Protein AF-A0A941NWD6-F1 (afdb_monomer)

Structure (mmCIF, N/CA/C/O backbone):
data_AF-A0A941NWD6-F1
#
_entry.id   AF-A0A941NWD6-F1
#
loop_
_atom_site.group_PDB
_atom_site.id
_atom_site.type_symbol
_atom_site.label_atom_id
_atom_site.label_alt_id
_atom_site.label_comp_id
_atom_site.label_asym_id
_atom_site.label_entity_id
_atom_site.label_seq_id
_atom_site.pdbx_PDB_ins_code
_atom_site.Cartn_x
_atom_site.Cartn_y
_atom_site.Cartn_z
_atom_site.occupancy
_atom_site.B_iso_or_equiv
_atom_site.auth_seq_id
_atom_site.auth_comp_id
_atom_site.auth_asym_id
_atom_site.auth_atom_id
_atom_site.pdbx_PDB_model_num
ATOM 1 N N . MET A 1 1 ? 21.084 -46.573 37.026 1.00 38.88 1 MET A N 1
ATOM 2 C CA . MET A 1 1 ? 21.205 -45.251 37.681 1.00 38.88 1 MET A CA 1
ATOM 3 C C . MET A 1 1 ? 22.356 -44.506 37.014 1.00 38.88 1 MET A C 1
ATOM 5 O O . MET A 1 1 ? 23.350 -45.155 36.729 1.00 38.88 1 MET A O 1
ATOM 9 N N . LEU A 1 2 ? 22.185 -43.194 36.804 1.00 34.50 2 LEU A N 1
ATOM 10 C CA . LEU A 1 2 ? 23.069 -42.186 36.178 1.00 34.50 2 LEU A CA 1
ATOM 11 C C . LEU A 1 2 ? 22.910 -41.933 34.662 1.00 34.50 2 LEU A C 1
ATOM 13 O O . LEU A 1 2 ? 23.449 -42.620 33.802 1.00 34.50 2 LEU A O 1
ATOM 17 N N . LEU A 1 3 ? 22.149 -40.863 34.403 1.00 40.03 3 LEU A N 1
ATOM 18 C CA . LEU A 1 3 ? 22.011 -40.089 33.169 1.00 40.03 3 LEU A CA 1
ATOM 19 C C . LEU A 1 3 ? 23.301 -39.319 32.839 1.00 40.03 3 LEU A C 1
ATOM 21 O O . LEU A 1 3 ? 23.919 -38.745 33.733 1.00 40.03 3 LEU A O 1
ATOM 25 N N . GLY A 1 4 ? 23.605 -39.185 31.545 1.00 33.50 4 GLY A N 1
ATOM 26 C CA . GLY A 1 4 ? 24.640 -38.301 30.996 1.00 33.50 4 GLY A CA 1
ATOM 27 C C . GLY A 1 4 ? 24.124 -37.491 29.802 1.00 33.50 4 GLY A C 1
ATOM 28 O O . GLY A 1 4 ? 24.426 -37.809 28.663 1.00 33.50 4 GLY A O 1
ATOM 29 N N . LYS A 1 5 ? 23.278 -36.504 30.125 1.00 36.38 5 LYS A N 1
ATOM 30 C CA . LYS A 1 5 ? 22.866 -35.267 29.425 1.00 36.38 5 LYS A CA 1
ATOM 31 C C . LYS A 1 5 ? 23.135 -35.116 27.914 1.00 36.38 5 LYS A C 1
ATOM 33 O O . LYS A 1 5 ? 24.268 -35.084 27.451 1.00 36.38 5 LYS A O 1
ATOM 38 N N . GLY A 1 6 ? 22.036 -34.871 27.197 1.00 40.41 6 GLY A N 1
ATOM 39 C CA . GLY A 1 6 ? 21.976 -34.573 25.773 1.00 40.41 6 GLY A CA 1
ATOM 40 C C . GLY A 1 6 ? 22.808 -33.373 25.324 1.00 40.41 6 GLY A C 1
ATOM 41 O O . GLY A 1 6 ? 22.757 -32.288 25.901 1.00 40.41 6 GLY A O 1
ATOM 42 N N . ALA A 1 7 ? 23.505 -33.580 24.212 1.00 36.06 7 ALA A N 1
ATOM 43 C CA . ALA A 1 7 ? 23.939 -32.509 23.340 1.00 36.06 7 ALA A CA 1
ATOM 44 C C . ALA A 1 7 ? 22.715 -32.041 22.544 1.00 36.06 7 ALA A C 1
ATOM 46 O O . ALA A 1 7 ? 22.401 -32.570 21.479 1.00 36.06 7 ALA A O 1
ATOM 47 N N . THR A 1 8 ? 21.980 -31.062 23.069 1.00 38.62 8 THR A N 1
ATOM 48 C CA . THR A 1 8 ? 21.162 -30.212 22.203 1.00 38.62 8 THR A CA 1
ATOM 49 C C . THR A 1 8 ? 22.116 -29.548 21.224 1.00 38.62 8 THR A C 1
ATOM 51 O O . THR A 1 8 ? 23.021 -28.822 21.637 1.00 38.62 8 THR A O 1
ATOM 54 N N . LEU A 1 9 ? 21.940 -29.834 19.935 1.00 37.66 9 LEU A N 1
ATOM 55 C CA . LEU A 1 9 ? 22.652 -29.189 18.841 1.00 37.66 9 LEU A CA 1
ATOM 56 C C . LEU A 1 9 ? 22.159 -27.736 18.741 1.00 37.66 9 LEU A C 1
ATOM 58 O O . LEU A 1 9 ? 21.402 -27.364 17.848 1.00 37.66 9 LEU A O 1
ATOM 62 N N . THR A 1 10 ? 22.524 -26.910 19.718 1.00 38.06 10 THR A N 1
ATOM 63 C CA . THR A 1 10 ? 22.293 -25.471 19.672 1.00 38.06 10 THR A CA 1
ATOM 64 C C . THR A 1 10 ? 23.342 -24.908 18.733 1.00 38.06 10 THR A C 1
ATOM 66 O O . THR A 1 10 ? 24.423 -24.493 19.144 1.00 38.06 10 THR A O 1
ATOM 69 N N . THR A 1 11 ? 23.045 -24.968 17.439 1.00 38.75 11 THR A N 1
ATOM 70 C CA . THR A 1 11 ? 23.804 -24.259 16.414 1.00 38.75 11 THR A CA 1
ATOM 71 C C . THR A 1 11 ? 23.720 -22.774 16.753 1.00 38.75 11 THR A C 1
ATOM 73 O O . THR A 1 11 ? 22.707 -22.122 16.497 1.00 38.75 11 THR A O 1
ATOM 76 N N . TYR A 1 12 ? 24.754 -22.244 17.403 1.00 38.03 12 TYR A N 1
ATOM 77 C CA . TYR A 1 12 ? 24.922 -20.810 17.574 1.00 38.03 12 TYR A CA 1
ATOM 78 C C . TYR A 1 12 ? 25.136 -20.223 16.179 1.00 38.03 12 TYR A C 1
ATOM 80 O O . TYR A 1 12 ? 26.214 -20.325 15.600 1.00 38.03 12 TYR A O 1
ATOM 88 N N . TYR A 1 13 ? 24.070 -19.665 15.610 1.00 41.25 13 TYR A N 1
ATOM 89 C CA . TYR A 1 13 ? 24.150 -18.880 14.388 1.00 41.25 13 TYR A CA 1
ATOM 90 C C . TYR A 1 13 ? 24.948 -17.609 14.692 1.00 41.25 13 TYR A C 1
ATOM 92 O O . TYR A 1 13 ? 24.453 -16.692 15.346 1.00 41.25 13 TYR A O 1
ATOM 100 N N . ASP A 1 14 ? 26.200 -17.566 14.244 1.00 38.66 14 ASP A N 1
ATOM 101 C CA . ASP A 1 14 ? 27.021 -16.361 14.295 1.00 38.66 14 ASP A CA 1
ATOM 102 C C . ASP A 1 14 ? 26.508 -15.345 13.260 1.00 38.66 14 ASP A C 1
ATOM 104 O O . ASP A 1 14 ? 26.630 -15.522 12.046 1.00 38.66 14 ASP A O 1
ATOM 108 N N . PHE A 1 15 ? 25.892 -14.268 13.746 1.00 47.03 15 PHE A N 1
ATOM 109 C CA . PHE A 1 15 ? 25.350 -13.191 12.916 1.00 47.03 15 PHE A CA 1
ATOM 110 C C . PHE A 1 15 ? 26.409 -12.176 12.456 1.00 47.03 15 PHE A C 1
ATOM 112 O O . PHE A 1 15 ? 26.087 -11.309 11.643 1.00 47.03 15 PHE A O 1
ATOM 119 N N . ARG A 1 16 ? 27.654 -12.252 12.948 1.00 45.47 16 ARG A N 1
ATOM 120 C CA . ARG A 1 16 ? 28.668 -11.199 12.755 1.00 45.47 16 ARG A CA 1
ATOM 121 C C . ARG A 1 16 ? 29.449 -11.321 11.444 1.00 45.47 16 ARG A C 1
ATOM 123 O O . ARG A 1 16 ? 30.030 -10.339 10.998 1.00 45.47 16 ARG A O 1
ATOM 130 N N . THR A 1 17 ? 29.434 -12.486 10.797 1.00 42.84 17 THR A N 1
ATOM 131 C CA . THR A 1 17 ? 30.250 -12.774 9.599 1.00 42.84 17 THR A CA 1
ATOM 132 C C . THR A 1 17 ? 29.509 -12.637 8.264 1.00 42.84 17 THR A C 1
ATOM 134 O O . THR A 1 17 ? 30.129 -12.733 7.207 1.00 42.84 17 THR A O 1
ATOM 137 N N . ARG A 1 18 ? 28.203 -12.335 8.254 1.00 44.62 18 ARG A N 1
ATOM 138 C CA . ARG A 1 18 ? 27.452 -12.059 7.012 1.00 44.62 18 ARG A CA 1
ATOM 139 C C . ARG A 1 18 ? 27.380 -10.564 6.705 1.00 44.62 18 ARG A C 1
ATOM 141 O O . ARG A 1 18 ? 26.299 -9.974 6.701 1.00 44.62 18 ARG A O 1
ATOM 148 N N . ASN A 1 19 ? 28.523 -9.976 6.369 1.00 40.72 19 ASN A N 1
ATOM 149 C CA . ASN A 1 19 ? 28.513 -8.802 5.506 1.00 40.72 19 ASN A CA 1
ATOM 150 C C . ASN A 1 19 ? 28.129 -9.239 4.082 1.00 40.72 19 ASN A C 1
ATOM 152 O O . ASN A 1 19 ? 28.713 -10.162 3.523 1.00 40.72 19 ASN A O 1
ATOM 156 N N . SER A 1 20 ? 27.142 -8.549 3.507 1.00 47.53 20 SER A N 1
ATOM 157 C CA . SER A 1 20 ? 26.813 -8.503 2.073 1.00 47.53 20 SER A CA 1
ATOM 158 C C . SER A 1 20 ? 26.398 -9.813 1.379 1.00 47.53 20 SER A C 1
ATOM 160 O O . SER A 1 20 ? 27.232 -10.553 0.873 1.00 47.53 20 SER A O 1
ATOM 162 N N . LYS A 1 21 ? 25.082 -10.051 1.284 1.00 48.97 21 LYS A N 1
ATOM 163 C CA . LYS A 1 21 ? 24.365 -10.504 0.069 1.00 48.97 21 LYS A CA 1
ATOM 164 C C . LYS A 1 21 ? 22.873 -10.649 0.413 1.00 48.97 21 LYS A C 1
ATOM 166 O O . LYS A 1 21 ? 22.513 -11.522 1.191 1.00 48.97 21 LYS A O 1
ATOM 171 N N . SER A 1 22 ? 22.064 -9.724 -0.115 1.00 54.59 22 SER A N 1
ATOM 172 C CA . SER A 1 22 ? 20.609 -9.831 -0.330 1.00 54.59 22 SER A CA 1
ATOM 173 C C . SER A 1 22 ? 19.757 -10.308 0.862 1.00 54.59 22 SER A C 1
ATOM 175 O O . SER A 1 22 ? 19.456 -11.487 0.999 1.00 54.59 22 SER A O 1
ATOM 177 N N . ARG A 1 23 ? 19.367 -9.377 1.743 1.00 71.94 23 ARG A N 1
ATOM 178 C CA . ARG A 1 23 ? 18.335 -9.603 2.780 1.00 71.94 23 ARG A CA 1
ATOM 179 C C . ARG A 1 23 ? 17.262 -8.519 2.737 1.00 71.94 23 ARG A C 1
ATOM 181 O O . ARG A 1 23 ? 16.907 -7.962 3.771 1.00 71.94 23 ARG A O 1
ATOM 188 N N . TYR A 1 24 ? 16.898 -8.073 1.537 1.00 88.06 24 TYR A N 1
ATOM 189 C CA . TYR A 1 24 ? 15.857 -7.060 1.424 1.00 88.06 24 TYR A CA 1
ATOM 190 C C . TYR A 1 24 ? 14.518 -7.724 1.712 1.00 88.06 24 TYR A C 1
ATOM 192 O O . TYR A 1 24 ? 14.119 -8.646 1.005 1.00 88.06 24 TYR A O 1
ATOM 200 N N . CYS A 1 25 ? 13.848 -7.260 2.760 1.00 90.19 25 CYS A N 1
ATOM 201 C CA . CYS A 1 25 ? 12.525 -7.737 3.139 1.00 90.19 25 CYS A CA 1
ATOM 202 C C . CYS A 1 25 ? 11.473 -6.627 3.104 1.00 90.19 25 CYS A C 1
ATOM 204 O O . CYS A 1 25 ? 10.287 -6.935 3.140 1.00 90.19 25 CYS A O 1
ATOM 206 N N . ASP A 1 26 ? 11.887 -5.367 2.961 1.00 94.62 26 ASP A N 1
ATOM 207 C CA . ASP A 1 26 ? 11.004 -4.223 2.770 1.00 94.62 26 ASP A CA 1
ATOM 208 C C . ASP A 1 26 ? 11.194 -3.645 1.352 1.00 94.62 26 ASP A C 1
ATOM 210 O O . ASP A 1 26 ? 12.318 -3.370 0.916 1.00 94.62 26 ASP A O 1
ATOM 214 N N . PHE A 1 27 ? 10.091 -3.446 0.631 1.00 95.94 27 PHE A N 1
ATOM 215 C CA . PHE A 1 27 ? 10.068 -2.955 -0.751 1.00 95.94 27 PHE A CA 1
ATOM 216 C C . PHE A 1 27 ? 9.096 -1.787 -0.863 1.00 95.94 27 PHE A C 1
ATOM 218 O O . PHE A 1 27 ? 7.921 -1.945 -0.543 1.00 95.94 27 PHE A O 1
ATOM 225 N N . VAL A 1 28 ? 9.556 -0.624 -1.322 1.00 96.69 28 VAL A N 1
ATOM 226 C CA . VAL A 1 28 ? 8.682 0.542 -1.517 1.00 96.69 28 VAL A CA 1
ATOM 227 C C . VAL A 1 28 ? 8.072 0.493 -2.914 1.00 96.69 28 VAL A C 1
ATOM 229 O O . VAL A 1 28 ? 8.809 0.424 -3.889 1.00 96.69 28 VAL A O 1
ATOM 232 N N . ILE A 1 29 ? 6.744 0.512 -3.012 1.00 97.00 29 ILE A N 1
ATOM 233 C CA . ILE A 1 29 ? 5.978 0.439 -4.257 1.00 97.00 29 ILE A CA 1
ATOM 234 C C . ILE A 1 29 ? 5.369 1.803 -4.576 1.00 97.00 29 ILE A C 1
ATOM 236 O O . ILE A 1 29 ? 4.698 2.396 -3.728 1.00 97.00 29 ILE A O 1
ATOM 240 N N . LEU A 1 30 ? 5.540 2.241 -5.824 1.00 94.88 30 LEU A N 1
ATOM 241 C CA . LEU A 1 30 ? 4.781 3.349 -6.395 1.00 94.88 30 LEU A CA 1
ATOM 242 C C . LEU A 1 30 ? 3.507 2.793 -7.059 1.00 94.88 30 LEU A C 1
ATOM 244 O O . LEU A 1 30 ? 3.604 1.860 -7.867 1.00 94.88 30 LEU A O 1
ATOM 248 N N . PRO A 1 31 ? 2.316 3.317 -6.726 1.00 92.81 31 PRO A N 1
ATOM 249 C CA . PRO A 1 31 ? 1.055 2.872 -7.313 1.00 92.81 31 PRO A CA 1
ATOM 250 C C . PRO A 1 31 ? 0.968 3.190 -8.811 1.00 92.81 31 PRO A C 1
ATOM 252 O O . PRO A 1 31 ? 0.413 2.392 -9.575 1.00 92.81 31 PRO A O 1
ATOM 255 N N . ASP A 1 32 ? 1.594 4.293 -9.225 1.00 90.62 32 ASP A N 1
ATOM 256 C CA . ASP A 1 32 ? 1.619 4.804 -10.591 1.00 90.62 32 ASP A CA 1
ATOM 257 C C . ASP A 1 32 ? 3.023 4.798 -11.189 1.00 90.62 32 ASP A C 1
ATOM 259 O O . ASP A 1 32 ? 4.040 4.777 -10.488 1.00 90.62 32 ASP A O 1
ATOM 263 N N . VAL A 1 33 ? 3.063 4.793 -12.520 1.00 87.94 33 VAL A N 1
ATOM 264 C CA . VAL A 1 33 ? 4.306 4.890 -13.282 1.00 87.94 33 VAL A CA 1
ATOM 265 C C . VAL A 1 33 ? 4.697 6.364 -13.388 1.00 87.94 33 VAL A C 1
ATOM 267 O O . VAL A 1 33 ? 3.882 7.145 -13.880 1.00 87.94 33 VAL A O 1
ATOM 270 N N . PRO A 1 34 ? 5.920 6.750 -12.981 1.00 87.75 34 PRO A N 1
ATOM 271 C CA . PRO A 1 34 ? 6.408 8.107 -13.181 1.00 87.75 34 PRO A CA 1
ATOM 272 C C . PRO A 1 34 ? 6.385 8.495 -14.664 1.00 87.75 34 PRO A C 1
ATOM 274 O O . PRO A 1 34 ? 6.888 7.752 -15.513 1.00 87.75 34 PRO A O 1
ATOM 277 N N . LYS A 1 35 ? 5.813 9.659 -14.964 1.00 87.81 35 LYS A N 1
ATOM 278 C CA . LYS A 1 35 ? 5.710 10.236 -16.304 1.00 87.81 35 LYS A CA 1
ATOM 279 C C . LYS A 1 35 ? 6.776 11.306 -16.497 1.00 87.81 35 LYS A C 1
ATOM 281 O O . LYS A 1 35 ? 7.077 12.071 -15.583 1.00 87.81 35 LYS A O 1
ATOM 286 N N . PHE A 1 36 ? 7.334 11.348 -17.700 1.00 83.44 36 PHE A N 1
ATOM 287 C CA . PHE A 1 36 ? 8.318 12.347 -18.095 1.00 83.44 36 PHE A CA 1
ATOM 288 C C . PHE A 1 36 ? 7.647 13.444 -18.909 1.00 83.44 36 PHE A C 1
ATOM 290 O O . PHE A 1 36 ? 6.725 13.174 -19.677 1.00 83.44 36 PHE A O 1
ATOM 297 N N . VAL A 1 37 ? 8.141 14.669 -18.771 1.00 83.50 37 VAL A N 1
ATOM 298 C CA . VAL A 1 37 ? 7.798 15.757 -19.681 1.00 83.50 37 VAL A CA 1
ATOM 299 C C . VAL A 1 37 ? 8.530 15.500 -20.998 1.00 83.50 37 VAL A C 1
ATOM 301 O O . VAL A 1 37 ? 9.759 15.389 -21.007 1.00 83.50 37 VAL A O 1
ATOM 304 N N . ASP A 1 38 ? 7.776 15.414 -22.100 1.00 69.56 38 ASP A N 1
ATOM 305 C CA . ASP A 1 38 ? 8.222 14.951 -23.430 1.00 69.56 38 ASP A CA 1
ATOM 306 C C . ASP A 1 38 ? 9.464 15.672 -24.001 1.00 69.56 38 ASP A C 1
ATOM 308 O O . ASP A 1 38 ? 10.050 15.215 -24.980 1.00 69.56 38 ASP A O 1
ATOM 312 N N . SER A 1 39 ? 9.893 16.791 -23.405 1.00 68.88 39 SER A N 1
ATOM 313 C CA . SER A 1 39 ? 11.000 17.621 -23.889 1.00 68.88 39 SER A CA 1
ATOM 314 C C . SER A 1 39 ? 12.178 17.814 -22.929 1.00 68.88 39 SER A C 1
ATOM 316 O O . SER A 1 39 ? 13.217 18.287 -23.386 1.00 68.88 39 SER A O 1
ATOM 318 N N . THR A 1 40 ? 12.056 17.524 -21.627 1.00 63.75 40 THR A N 1
ATOM 319 C CA . THR A 1 40 ? 13.062 17.975 -20.634 1.00 63.75 40 THR A CA 1
ATOM 320 C C . THR A 1 40 ? 13.765 16.867 -19.869 1.00 63.75 40 THR A C 1
ATOM 322 O O . THR A 1 40 ? 14.584 17.165 -19.010 1.00 63.75 40 THR A O 1
ATOM 325 N N . GLU A 1 41 ? 13.515 15.589 -20.177 1.00 73.00 41 GLU A N 1
ATOM 326 C CA . GLU A 1 41 ? 14.088 14.461 -19.424 1.00 73.00 41 GLU A CA 1
ATOM 327 C C . GLU A 1 41 ? 13.733 14.436 -17.917 1.00 73.00 41 GLU A C 1
ATOM 329 O O . GLU A 1 41 ? 14.172 13.522 -17.207 1.00 73.00 41 GLU A O 1
ATOM 334 N N . GLU A 1 42 ? 12.914 15.385 -17.464 1.00 84.44 42 GLU A N 1
ATOM 335 C CA . GLU A 1 42 ? 12.417 15.583 -16.107 1.00 84.44 42 GLU A CA 1
ATOM 336 C C . GLU A 1 42 ? 11.068 14.885 -15.923 1.00 84.44 42 GLU A C 1
ATOM 338 O O . GLU A 1 42 ? 10.324 14.655 -16.882 1.00 84.44 42 GLU A O 1
ATOM 343 N N . LEU A 1 43 ? 10.762 14.534 -14.675 1.00 85.69 43 LEU A N 1
ATOM 344 C CA . LEU A 1 43 ? 9.440 14.048 -14.303 1.00 85.69 43 LEU A CA 1
ATOM 345 C C . LEU A 1 43 ? 8.438 15.205 -14.306 1.00 85.69 43 LEU A C 1
ATOM 347 O O . LEU A 1 43 ? 8.801 16.345 -14.014 1.00 85.69 43 LEU A O 1
ATOM 351 N N . ASP A 1 44 ? 7.174 14.907 -14.608 1.00 88.88 44 ASP A N 1
ATOM 352 C CA . ASP A 1 44 ? 6.111 15.860 -14.295 1.00 88.88 44 ASP A CA 1
ATOM 353 C C . ASP A 1 44 ? 5.996 16.072 -12.774 1.00 88.88 44 ASP A C 1
ATOM 355 O O . ASP A 1 44 ? 6.558 15.325 -11.966 1.00 88.88 44 ASP A O 1
ATOM 359 N N . TYR A 1 45 ? 5.285 17.128 -12.381 1.00 88.00 45 TYR A N 1
ATOM 360 C CA . TYR A 1 45 ? 5.185 17.541 -10.981 1.00 88.00 45 TYR A CA 1
ATOM 361 C C . TYR A 1 45 ? 4.689 16.414 -10.059 1.00 88.00 45 TYR A C 1
ATOM 363 O O . TYR A 1 45 ? 5.292 16.158 -9.016 1.00 88.00 45 TYR A O 1
ATOM 371 N N . ASP A 1 46 ? 3.624 15.714 -10.455 1.00 87.88 46 ASP A N 1
ATOM 372 C CA . ASP A 1 46 ? 3.025 14.649 -9.645 1.00 87.88 46 ASP A CA 1
ATOM 373 C C . ASP A 1 46 ? 3.964 13.441 -9.516 1.00 87.88 46 ASP A C 1
ATOM 375 O O . ASP A 1 46 ? 4.101 12.849 -8.441 1.00 87.88 46 ASP A O 1
ATOM 379 N N . SER A 1 47 ? 4.650 13.087 -10.603 1.00 89.12 47 SER A N 1
ATOM 380 C CA . SER A 1 47 ? 5.607 11.984 -10.628 1.00 89.12 47 SER A CA 1
ATOM 381 C C . SER A 1 47 ? 6.850 12.286 -9.800 1.00 89.12 47 SER A C 1
ATOM 383 O O . SER A 1 47 ? 7.364 11.382 -9.134 1.00 89.12 47 SER A O 1
ATOM 385 N N . ASP A 1 48 ? 7.329 13.533 -9.808 1.00 88.88 48 ASP A N 1
ATOM 386 C CA . ASP A 1 48 ? 8.462 13.941 -8.980 1.00 88.88 48 ASP A CA 1
ATOM 387 C C . ASP A 1 48 ? 8.113 13.885 -7.488 1.00 88.88 48 ASP A C 1
ATOM 389 O O . ASP A 1 48 ? 8.849 13.261 -6.717 1.00 88.88 48 ASP A O 1
ATOM 393 N N . GLN A 1 49 ? 6.943 14.402 -7.090 1.00 87.62 49 GLN A N 1
ATOM 394 C CA . GLN A 1 49 ? 6.465 14.290 -5.706 1.00 87.62 49 GLN A CA 1
ATOM 395 C C . GLN A 1 49 ? 6.332 12.836 -5.251 1.00 87.62 49 GLN A C 1
ATOM 397 O O . GLN A 1 49 ? 6.776 12.471 -4.157 1.00 87.62 49 GLN A O 1
ATOM 402 N N . LEU A 1 50 ? 5.755 11.980 -6.097 1.00 89.19 50 LEU A N 1
ATOM 403 C CA . LEU A 1 50 ? 5.596 10.561 -5.796 1.00 89.19 50 LEU A CA 1
ATOM 404 C C . LEU A 1 50 ? 6.956 9.862 -5.634 1.00 89.19 50 LEU A C 1
ATOM 406 O O . LEU A 1 50 ? 7.165 9.090 -4.690 1.00 89.19 50 LEU A O 1
ATOM 410 N N . ALA A 1 51 ? 7.902 10.150 -6.530 1.00 89.44 51 ALA A N 1
ATOM 411 C CA . ALA A 1 51 ? 9.251 9.605 -6.468 1.00 89.44 51 ALA A CA 1
ATOM 412 C C . ALA A 1 51 ? 10.014 10.104 -5.229 1.00 89.44 51 ALA A C 1
ATOM 414 O O . ALA A 1 51 ? 10.715 9.318 -4.583 1.00 89.44 51 ALA A O 1
ATOM 415 N N . GLU A 1 52 ? 9.865 11.379 -4.863 1.00 89.06 52 GLU A N 1
ATOM 416 C CA . GLU A 1 52 ? 10.449 11.955 -3.652 1.00 89.06 52 GLU A CA 1
ATOM 417 C C . GLU A 1 52 ? 9.896 11.289 -2.390 1.00 89.06 52 GLU A C 1
ATOM 419 O O . GLU A 1 52 ? 10.669 10.862 -1.528 1.00 89.06 52 GLU A O 1
ATOM 424 N N . PHE A 1 53 ? 8.579 11.088 -2.308 1.00 88.94 53 PHE A N 1
ATOM 425 C CA . PHE A 1 53 ? 7.965 10.378 -1.188 1.00 88.94 53 PHE A CA 1
ATOM 426 C C . PHE A 1 53 ? 8.475 8.925 -1.093 1.00 88.94 53 PHE A C 1
ATOM 428 O O . PHE A 1 53 ? 8.796 8.434 -0.002 1.00 88.94 53 PHE A O 1
ATOM 435 N N . GLY A 1 54 ? 8.670 8.249 -2.228 1.00 91.19 54 GLY A N 1
ATOM 436 C CA . GLY A 1 54 ? 9.337 6.946 -2.264 1.00 91.19 54 GLY A CA 1
ATOM 437 C C . GLY A 1 54 ? 10.742 6.975 -1.662 1.00 91.19 54 GLY A C 1
ATOM 438 O O . GLY A 1 54 ? 11.043 6.183 -0.765 1.00 91.19 54 GLY A O 1
ATOM 439 N N . ARG A 1 55 ? 11.586 7.924 -2.084 1.00 90.62 55 ARG A N 1
ATOM 440 C CA . ARG A 1 55 ? 12.952 8.094 -1.553 1.00 90.62 55 ARG A CA 1
ATOM 441 C C . ARG A 1 55 ? 12.956 8.395 -0.051 1.00 90.62 55 ARG A C 1
ATOM 443 O O . ARG A 1 55 ? 13.726 7.787 0.695 1.00 90.62 55 ARG A O 1
ATOM 450 N N . ASN A 1 56 ? 12.065 9.272 0.403 1.00 88.88 56 ASN A N 1
ATOM 451 C CA . ASN A 1 56 ? 11.957 9.656 1.810 1.00 88.88 56 ASN A CA 1
ATOM 452 C C . ASN A 1 56 ? 11.512 8.474 2.683 1.00 88.88 56 ASN A C 1
ATOM 454 O O . ASN A 1 56 ? 12.079 8.242 3.751 1.00 88.88 56 ASN A O 1
ATOM 458 N N . THR A 1 57 ? 10.568 7.664 2.198 1.00 89.75 57 THR A N 1
ATOM 459 C CA . THR A 1 57 ? 10.121 6.442 2.884 1.00 89.75 57 THR A CA 1
ATOM 460 C C . THR A 1 57 ? 11.240 5.404 2.989 1.00 89.75 57 THR A C 1
ATOM 462 O O . THR A 1 57 ? 11.434 4.821 4.055 1.00 89.75 57 THR A O 1
ATOM 465 N N . ILE A 1 58 ? 12.035 5.206 1.930 1.00 91.62 58 ILE A N 1
ATOM 466 C CA . ILE A 1 58 ? 13.211 4.316 1.964 1.00 91.62 58 ILE A CA 1
ATOM 467 C C . ILE A 1 58 ? 14.220 4.784 3.018 1.00 91.62 58 ILE A C 1
ATOM 469 O O . ILE A 1 58 ? 14.716 3.966 3.797 1.00 91.62 58 ILE A O 1
ATOM 473 N N . SER A 1 59 ? 14.509 6.088 3.058 1.00 88.88 59 SER A N 1
ATOM 474 C CA . SER A 1 59 ? 15.422 6.691 4.036 1.00 88.88 59 SER A CA 1
ATOM 475 C C . SER A 1 59 ? 14.928 6.475 5.469 1.00 88.88 59 SER A C 1
ATOM 477 O O . SER A 1 59 ? 15.666 5.958 6.308 1.00 88.88 59 SER A O 1
ATOM 479 N N . LEU A 1 60 ? 13.647 6.765 5.728 1.00 85.31 60 LEU A N 1
ATOM 480 C CA . LEU A 1 60 ? 13.010 6.556 7.028 1.00 85.31 60 LEU A CA 1
ATOM 481 C C . LEU A 1 60 ? 13.131 5.099 7.487 1.00 85.31 60 LEU A C 1
ATOM 483 O O . LEU A 1 60 ? 13.647 4.824 8.567 1.00 85.31 60 LEU A O 1
ATOM 487 N N . LEU A 1 61 ? 12.702 4.157 6.646 1.00 87.12 61 LEU A N 1
ATOM 488 C CA . LEU A 1 61 ? 12.721 2.735 6.981 1.00 87.12 61 LEU A CA 1
ATOM 489 C C . LEU A 1 61 ? 14.155 2.224 7.216 1.00 87.12 61 LEU A C 1
ATOM 491 O O . LEU A 1 61 ? 14.390 1.447 8.143 1.00 87.12 61 LEU A O 1
ATOM 495 N N . SER A 1 62 ? 15.123 2.692 6.423 1.00 86.88 62 SER A N 1
ATOM 496 C CA . SER A 1 62 ? 16.539 2.335 6.579 1.00 86.88 62 SER A CA 1
ATOM 497 C C . SER A 1 62 ? 17.118 2.841 7.905 1.00 86.88 62 SER A C 1
ATOM 499 O O . SER A 1 62 ? 17.860 2.114 8.568 1.00 86.88 62 SER A O 1
ATOM 501 N N . ASN A 1 63 ? 16.729 4.045 8.339 1.00 83.00 63 ASN A N 1
ATOM 502 C CA . ASN A 1 63 ? 17.136 4.613 9.629 1.00 83.00 63 ASN A CA 1
ATOM 503 C C . ASN A 1 63 ? 16.550 3.848 10.826 1.00 83.00 63 ASN A C 1
ATOM 505 O O . ASN A 1 63 ? 17.165 3.810 11.889 1.00 83.00 63 ASN A O 1
ATOM 509 N N . CYS A 1 64 ? 15.421 3.156 10.648 1.00 77.38 64 CYS A N 1
ATOM 510 C CA . CYS A 1 64 ? 14.855 2.244 11.647 1.00 77.38 64 CYS A CA 1
ATOM 511 C C . CYS A 1 64 ? 15.558 0.870 11.700 1.00 77.38 64 CYS A C 1
ATOM 513 O O . CYS A 1 64 ? 15.063 -0.055 12.344 1.00 77.38 64 CYS A O 1
ATOM 515 N N . GLY A 1 65 ? 16.688 0.695 11.003 1.00 75.31 65 GLY A N 1
ATOM 516 C CA . GLY A 1 65 ? 17.460 -0.551 10.987 1.00 75.31 65 GLY A CA 1
ATOM 517 C C . GLY A 1 65 ? 16.871 -1.655 10.103 1.00 75.31 65 GLY A C 1
ATOM 518 O O . GLY A 1 65 ? 17.389 -2.777 10.107 1.00 75.31 65 GLY A O 1
ATOM 519 N N . LYS A 1 66 ? 15.818 -1.360 9.328 1.00 81.25 66 LYS A N 1
ATOM 520 C CA . LYS A 1 66 ? 15.238 -2.306 8.369 1.00 81.25 66 LYS A CA 1
ATOM 521 C C . LYS A 1 66 ? 16.147 -2.504 7.160 1.00 81.25 66 LYS A C 1
ATOM 523 O O . LYS A 1 66 ? 16.962 -1.650 6.808 1.00 81.25 66 LYS A O 1
ATOM 528 N N . LYS A 1 67 ? 15.997 -3.648 6.492 1.00 87.81 67 LYS A N 1
ATOM 529 C CA . LYS A 1 67 ? 16.689 -3.942 5.233 1.00 87.81 67 LYS A CA 1
ATOM 530 C C . LYS A 1 67 ? 15.743 -3.682 4.068 1.00 87.81 67 LYS A C 1
ATOM 532 O O . LYS A 1 67 ? 15.045 -4.572 3.591 1.00 87.81 67 LYS A O 1
ATOM 537 N N . VAL A 1 68 ? 15.766 -2.435 3.618 1.00 90.94 68 VAL A N 1
ATOM 538 C CA . VAL A 1 68 ? 14.900 -1.905 2.564 1.00 90.94 68 VAL A CA 1
ATOM 539 C C . VAL A 1 68 ? 15.650 -1.883 1.246 1.00 90.94 68 VAL A C 1
ATOM 541 O O . VAL A 1 68 ? 16.826 -1.512 1.215 1.00 90.94 68 VAL A O 1
ATOM 544 N N . LEU A 1 69 ? 14.989 -2.271 0.158 1.00 92.00 69 LEU A N 1
ATOM 545 C CA . LEU A 1 69 ? 15.549 -2.077 -1.174 1.00 92.00 69 LEU A CA 1
ATOM 546 C C . LEU A 1 69 ? 15.797 -0.567 -1.404 1.00 92.00 69 LEU A C 1
ATOM 548 O O . LEU A 1 69 ? 14.879 0.225 -1.196 1.00 92.00 69 LEU A O 1
ATOM 552 N N . PRO A 1 70 ? 17.000 -0.136 -1.834 1.00 91.19 70 PRO A N 1
ATOM 553 C CA . PRO A 1 70 ? 17.386 1.280 -1.858 1.00 91.19 70 PRO A CA 1
ATOM 554 C C . PRO A 1 70 ? 16.773 2.072 -3.026 1.00 91.19 70 PRO A C 1
ATOM 556 O O . PRO A 1 70 ? 17.277 3.128 -3.395 1.00 91.19 70 PRO A O 1
ATOM 559 N N . GLN A 1 71 ? 15.711 1.553 -3.637 1.00 91.31 71 GLN A N 1
ATOM 560 C CA . GLN A 1 71 ? 15.015 2.169 -4.756 1.00 91.31 71 GLN A CA 1
ATOM 561 C C . GLN A 1 71 ? 13.530 1.786 -4.728 1.00 91.31 71 GLN A C 1
ATOM 563 O O . GLN A 1 71 ? 13.198 0.677 -4.290 1.00 91.31 71 GLN A O 1
ATOM 568 N N . PRO A 1 72 ? 12.639 2.681 -5.185 1.00 93.25 72 PRO A N 1
ATOM 569 C CA . PRO A 1 72 ? 11.232 2.356 -5.312 1.00 93.25 72 PRO A CA 1
ATOM 570 C C . PRO A 1 72 ? 10.999 1.363 -6.458 1.00 93.25 72 PRO A C 1
ATOM 572 O O . PRO A 1 72 ? 11.829 1.209 -7.356 1.00 93.25 72 PRO A O 1
ATOM 575 N N . VAL A 1 73 ? 9.854 0.692 -6.409 1.00 94.69 73 VAL A N 1
ATOM 576 C CA . VAL A 1 73 ? 9.446 -0.348 -7.348 1.00 94.69 73 VAL A CA 1
ATOM 577 C C . VAL A 1 73 ? 8.143 0.054 -8.024 1.00 94.69 73 VAL A C 1
ATOM 579 O O . VAL A 1 73 ? 7.182 0.426 -7.353 1.00 94.69 73 VAL A O 1
ATOM 582 N N . VAL A 1 74 ? 8.085 -0.066 -9.346 1.00 93.50 74 VAL A N 1
ATOM 583 C CA . VAL A 1 74 ? 6.845 0.056 -10.120 1.00 93.50 74 VAL A CA 1
ATOM 584 C C . VAL A 1 74 ? 6.328 -1.332 -10.490 1.00 93.50 74 VAL A C 1
ATOM 586 O O . VAL A 1 74 ? 7.097 -2.231 -10.837 1.00 93.50 74 VAL A O 1
ATOM 589 N N . LEU A 1 75 ? 5.009 -1.512 -10.400 1.00 91.25 75 LEU A N 1
ATOM 590 C CA . LEU A 1 75 ? 4.350 -2.786 -10.712 1.00 91.25 75 LEU A CA 1
ATOM 591 C C . LEU A 1 75 ? 4.142 -3.008 -12.215 1.00 91.25 75 LEU A C 1
ATOM 593 O O . LEU A 1 75 ? 3.934 -4.143 -12.637 1.00 91.25 75 LEU A O 1
ATOM 597 N N . GLU A 1 76 ? 4.192 -1.940 -13.010 1.00 89.38 76 GLU A N 1
ATOM 598 C CA . GLU A 1 76 ? 3.953 -2.007 -14.449 1.00 89.38 76 GLU A CA 1
ATOM 599 C C . GLU A 1 76 ? 5.039 -2.816 -15.174 1.00 89.38 76 GLU A C 1
ATOM 601 O O . GLU A 1 76 ? 6.184 -2.921 -14.721 1.00 89.38 76 GLU A O 1
ATOM 606 N N . CYS A 1 77 ? 4.682 -3.389 -16.325 1.00 83.81 77 CYS A N 1
ATOM 607 C CA . CYS A 1 77 ? 5.635 -4.056 -17.207 1.00 83.81 77 CYS A CA 1
ATOM 608 C C . CYS A 1 77 ? 6.486 -3.014 -17.940 1.00 83.81 77 CYS A C 1
ATOM 610 O O . CYS A 1 77 ? 6.171 -2.605 -19.058 1.00 83.81 77 CYS A O 1
ATOM 612 N N . VAL A 1 78 ? 7.552 -2.554 -17.281 1.00 83.38 78 VAL A N 1
ATOM 613 C CA . VAL A 1 78 ? 8.431 -1.494 -17.794 1.00 83.38 78 VAL A CA 1
ATOM 614 C C . VAL A 1 78 ? 9.039 -1.880 -19.139 1.00 83.38 78 VAL A C 1
ATOM 616 O O . VAL A 1 78 ? 9.182 -1.024 -20.002 1.00 83.38 78 VAL A O 1
ATOM 619 N N . GLU A 1 79 ? 9.338 -3.159 -19.357 1.00 82.31 79 GLU A N 1
ATOM 620 C CA . GLU A 1 79 ? 9.864 -3.663 -20.625 1.00 82.31 79 GLU A CA 1
ATOM 621 C C . GLU A 1 79 ? 8.947 -3.312 -21.808 1.00 82.31 79 GLU A C 1
ATOM 623 O O . GLU A 1 79 ? 9.438 -2.860 -22.838 1.00 82.31 79 GLU A O 1
ATOM 628 N N . LYS A 1 80 ? 7.620 -3.400 -21.634 1.00 83.94 80 LYS A N 1
ATOM 629 C CA . LYS A 1 80 ? 6.648 -2.996 -22.666 1.00 83.94 80 LYS A CA 1
ATOM 630 C C . LYS A 1 80 ? 6.581 -1.484 -22.864 1.00 83.94 80 LYS A C 1
ATOM 632 O O . LYS A 1 80 ? 6.312 -1.025 -23.967 1.00 83.94 80 LYS A O 1
ATOM 637 N N . LEU A 1 81 ? 6.809 -0.700 -21.810 1.00 83.50 81 LEU A N 1
ATOM 638 C CA . LEU A 1 81 ? 6.829 0.764 -21.900 1.00 83.50 81 LEU A CA 1
ATOM 639 C C . LEU A 1 81 ? 8.079 1.259 -22.634 1.00 83.50 81 LEU A C 1
ATOM 641 O O . LEU A 1 81 ? 8.016 2.213 -23.407 1.00 83.50 81 LEU A O 1
ATOM 645 N N . VAL A 1 82 ? 9.214 0.591 -22.427 1.00 83.62 82 VAL A N 1
ATOM 646 C CA . VAL A 1 82 ? 10.486 0.898 -23.097 1.00 83.62 82 VAL A CA 1
ATOM 647 C C . VAL A 1 82 ? 10.391 0.745 -24.612 1.00 83.62 82 VAL A C 1
ATOM 649 O O . VAL A 1 82 ? 11.006 1.522 -25.335 1.00 83.62 82 VAL A O 1
ATOM 652 N N . GLU A 1 83 ? 9.590 -0.200 -25.104 1.00 81.00 83 GLU A N 1
ATOM 653 C CA . GLU A 1 83 ? 9.331 -0.357 -26.541 1.00 81.00 83 GLU A CA 1
ATOM 654 C C . GLU A 1 83 ? 8.565 0.836 -27.144 1.00 81.00 83 GLU A C 1
ATOM 656 O O . GLU A 1 83 ? 8.619 1.053 -28.351 1.00 81.00 83 GLU A O 1
ATOM 661 N N . GLN A 1 84 ? 7.872 1.627 -26.315 1.00 80.94 84 GLN A N 1
ATOM 662 C CA . GLN A 1 84 ? 7.054 2.765 -26.748 1.00 80.94 84 GLN A CA 1
ATOM 663 C C . GLN A 1 84 ? 7.821 4.093 -26.751 1.00 80.94 84 GLN A C 1
ATOM 665 O O . GLN A 1 84 ? 7.463 4.998 -27.500 1.00 80.94 84 GLN A O 1
ATOM 670 N N . SER A 1 85 ? 8.845 4.243 -25.902 1.00 79.94 85 SER A N 1
ATOM 671 C CA . SER A 1 85 ? 9.636 5.476 -25.802 1.00 79.94 85 SER A CA 1
ATOM 672 C C . SER A 1 85 ? 10.989 5.241 -25.132 1.00 79.94 85 SER A C 1
ATOM 674 O O . SER A 1 85 ? 11.090 4.572 -24.101 1.00 79.94 85 SER A O 1
ATOM 676 N N . GLU A 1 86 ? 12.030 5.885 -25.666 1.00 79.81 86 GLU A N 1
ATOM 677 C CA . GLU A 1 86 ? 13.381 5.887 -25.092 1.00 79.81 86 GLU A CA 1
ATOM 678 C C . GLU A 1 86 ? 13.412 6.462 -23.665 1.00 79.81 86 GLU A C 1
ATOM 680 O O . GLU A 1 86 ? 14.184 5.989 -22.828 1.00 79.81 86 GLU A O 1
ATOM 685 N N . HIS A 1 87 ? 12.526 7.412 -23.338 1.00 77.81 87 HIS A N 1
ATOM 686 C CA . HIS A 1 87 ? 12.444 7.993 -21.993 1.00 77.81 87 HIS A CA 1
ATOM 687 C C . HIS A 1 87 ? 12.068 6.951 -20.929 1.00 77.81 87 HIS A C 1
ATOM 689 O O . HIS A 1 87 ? 12.574 7.004 -19.805 1.00 77.81 87 HIS A O 1
ATOM 695 N N . HIS A 1 88 ? 11.281 5.928 -21.284 1.00 83.19 88 HIS A N 1
ATOM 696 C CA . HIS A 1 88 ? 10.907 4.859 -20.357 1.00 83.19 88 HIS A CA 1
ATOM 697 C C . HIS A 1 88 ? 12.080 3.946 -19.975 1.00 83.19 88 HIS A C 1
ATOM 699 O O . HIS A 1 88 ? 11.998 3.253 -18.959 1.00 83.19 88 HIS A O 1
ATOM 705 N N . LYS A 1 89 ? 13.220 3.976 -20.689 1.00 83.94 89 LYS A N 1
ATOM 706 C CA . LYS A 1 89 ? 14.432 3.239 -20.268 1.00 83.94 89 LYS A CA 1
ATOM 707 C C . LYS A 1 89 ? 14.911 3.668 -18.885 1.00 83.94 89 LYS A C 1
ATOM 709 O O . LYS A 1 89 ? 15.467 2.852 -18.151 1.00 83.94 89 LYS A O 1
ATOM 714 N N . LYS A 1 90 ? 14.629 4.912 -18.487 1.00 83.38 90 LYS A N 1
ATOM 715 C CA . LYS A 1 90 ? 14.937 5.448 -17.154 1.00 83.38 90 LYS A CA 1
ATOM 716 C C . LYS A 1 90 ? 14.150 4.774 -16.027 1.00 83.38 90 LYS A C 1
ATOM 718 O O . LYS A 1 90 ? 14.571 4.842 -14.878 1.00 83.38 90 LYS A O 1
ATOM 723 N N . LEU A 1 91 ? 13.050 4.089 -16.345 1.00 85.62 91 LEU A N 1
ATOM 724 C CA . LEU A 1 91 ? 12.232 3.346 -15.384 1.00 85.62 91 LEU A CA 1
ATOM 725 C C . LEU A 1 91 ? 12.731 1.914 -15.161 1.00 85.62 91 LEU A C 1
ATOM 727 O O . LEU A 1 91 ? 12.333 1.279 -14.187 1.00 85.62 91 LEU A O 1
ATOM 731 N N . LEU A 1 92 ? 13.621 1.392 -16.019 1.00 85.56 92 LEU A N 1
ATOM 732 C CA . LEU A 1 92 ? 14.155 0.029 -15.894 1.00 85.56 92 LEU A CA 1
ATOM 733 C C . LEU A 1 92 ? 14.742 -0.280 -14.508 1.00 85.56 92 LEU A C 1
ATOM 735 O O . LEU A 1 92 ? 14.489 -1.385 -14.014 1.00 85.56 92 LEU A O 1
ATOM 739 N N . PRO A 1 93 ? 15.482 0.638 -13.847 1.00 86.75 93 PRO A N 1
ATOM 740 C CA . PRO A 1 93 ? 15.960 0.416 -12.487 1.00 86.75 93 PRO A CA 1
ATOM 741 C C . PRO A 1 93 ? 14.828 0.181 -11.485 1.00 86.75 93 PRO A C 1
ATOM 743 O O . PRO A 1 93 ? 15.010 -0.610 -10.570 1.00 86.75 93 PRO A O 1
ATOM 746 N N . LEU A 1 94 ? 13.661 0.802 -11.684 1.00 87.94 94 LEU A N 1
ATOM 747 C CA . LEU A 1 94 ? 12.500 0.716 -10.792 1.00 87.94 94 LEU A CA 1
ATOM 748 C C . LEU A 1 94 ? 11.631 -0.524 -11.055 1.00 87.94 94 LEU A C 1
ATOM 750 O O . LEU A 1 94 ? 10.680 -0.778 -10.322 1.00 87.94 94 LEU A O 1
ATOM 754 N N . SER A 1 95 ? 11.903 -1.294 -12.109 1.00 90.62 95 SER A N 1
ATOM 755 C CA . SER A 1 95 ? 11.060 -2.435 -12.475 1.00 90.62 95 SER A CA 1
ATOM 756 C C . SER A 1 95 ? 11.043 -3.522 -11.394 1.00 90.62 95 SER A C 1
ATOM 758 O O . SER A 1 95 ? 12.071 -3.887 -10.808 1.00 90.62 95 SER A O 1
ATOM 760 N N . LEU A 1 96 ? 9.870 -4.119 -11.180 1.00 91.50 96 LEU A N 1
ATOM 761 C CA . LEU A 1 96 ? 9.727 -5.288 -10.313 1.00 91.50 96 LEU A CA 1
ATOM 762 C C . LEU A 1 96 ? 10.610 -6.462 -10.779 1.00 91.50 96 LEU A C 1
ATOM 764 O O . LEU A 1 96 ? 11.154 -7.180 -9.941 1.00 91.50 96 LEU A O 1
ATOM 768 N N . ASN A 1 97 ? 10.856 -6.602 -12.086 1.00 90.19 97 ASN A N 1
ATOM 769 C CA . ASN A 1 97 ? 11.760 -7.614 -12.640 1.00 90.19 97 ASN A CA 1
ATOM 770 C C . ASN A 1 97 ? 13.184 -7.529 -12.060 1.00 90.19 97 ASN A C 1
ATOM 772 O O . ASN A 1 97 ? 13.759 -8.528 -11.629 1.00 90.19 97 ASN A O 1
ATOM 776 N N . ARG A 1 98 ? 13.753 -6.317 -11.962 1.00 87.56 98 ARG A N 1
ATOM 777 C CA . ARG A 1 98 ? 15.076 -6.105 -11.340 1.00 87.56 98 ARG A CA 1
ATOM 778 C C . ARG A 1 98 ? 15.089 -6.476 -9.860 1.00 87.56 98 ARG A C 1
ATOM 780 O O . ARG A 1 98 ? 16.129 -6.879 -9.333 1.00 87.56 98 ARG A O 1
ATOM 787 N N . CYS A 1 99 ? 13.937 -6.345 -9.211 1.00 88.44 99 CYS A N 1
ATOM 788 C CA . CYS A 1 99 ? 13.754 -6.594 -7.789 1.00 88.44 99 CYS A CA 1
ATOM 789 C C . CYS A 1 99 ? 13.481 -8.074 -7.477 1.00 88.44 99 CYS A C 1
ATOM 791 O O . CYS A 1 99 ? 13.783 -8.522 -6.369 1.00 88.44 99 CYS A O 1
ATOM 793 N N . LYS A 1 100 ? 12.976 -8.837 -8.460 1.00 90.94 100 LYS A N 1
ATOM 794 C CA . LYS A 1 100 ? 12.575 -10.248 -8.349 1.00 90.94 100 LYS A CA 1
ATOM 795 C C . LYS A 1 100 ? 13.605 -11.096 -7.611 1.00 90.94 100 LYS A C 1
ATOM 797 O O . LYS A 1 100 ? 13.265 -11.715 -6.609 1.00 90.94 100 LYS A O 1
ATOM 802 N N . LYS A 1 101 ? 14.873 -11.053 -8.035 1.00 89.69 101 LYS A N 1
ATOM 803 C CA . LYS A 1 101 ? 15.944 -11.856 -7.418 1.00 89.69 101 LYS A CA 1
ATOM 804 C C . LYS A 1 101 ? 16.072 -11.622 -5.907 1.00 89.69 101 LYS A C 1
ATOM 806 O O . LYS A 1 101 ? 16.290 -12.566 -5.163 1.00 89.69 101 LYS A O 1
ATOM 811 N N . TYR A 1 102 ? 15.890 -10.384 -5.439 1.00 89.69 102 TYR A N 1
ATOM 812 C CA . TYR A 1 102 ? 16.002 -10.051 -4.017 1.00 89.69 102 TYR A CA 1
ATOM 813 C C . TYR A 1 102 ? 14.817 -10.612 -3.222 1.00 89.69 102 TYR A C 1
ATOM 815 O O . TYR A 1 102 ? 15.003 -11.151 -2.135 1.00 89.69 102 TYR A O 1
ATOM 823 N N . ILE A 1 103 ? 13.611 -10.543 -3.793 1.00 90.56 103 ILE A N 1
ATOM 824 C CA . ILE A 1 103 ? 12.398 -11.146 -3.220 1.00 90.56 103 ILE A CA 1
ATOM 825 C C . ILE A 1 103 ? 12.546 -12.674 -3.146 1.00 90.56 103 ILE A C 1
ATOM 827 O O . ILE A 1 103 ? 12.186 -13.299 -2.148 1.00 90.56 103 ILE A O 1
ATOM 831 N N . GLU A 1 104 ? 13.080 -13.287 -4.201 1.00 89.06 104 GLU A N 1
ATOM 832 C CA . GLU A 1 104 ? 13.249 -14.736 -4.301 1.00 89.06 104 GLU A CA 1
ATOM 833 C C . GLU A 1 104 ? 14.382 -15.281 -3.436 1.00 89.06 104 GLU A C 1
ATOM 835 O O . GLU A 1 104 ? 14.306 -16.437 -3.025 1.00 89.06 104 GLU A O 1
ATOM 840 N N . GLU A 1 105 ? 15.416 -14.493 -3.149 1.00 85.88 105 GLU A N 1
ATOM 841 C CA . GLU A 1 105 ? 16.536 -14.874 -2.281 1.00 85.88 105 GLU A CA 1
ATOM 842 C C . GLU A 1 105 ? 16.217 -14.717 -0.787 1.00 85.88 105 GLU A C 1
ATOM 844 O O . GLU A 1 105 ? 16.858 -15.369 0.040 1.00 85.88 105 GLU A O 1
ATOM 849 N N . GLU A 1 106 ? 15.207 -13.919 -0.423 1.00 86.38 106 GLU A N 1
ATOM 850 C CA . GLU A 1 106 ? 14.787 -13.763 0.969 1.00 86.38 106 GLU A CA 1
ATOM 851 C C . GLU A 1 106 ? 14.151 -15.066 1.502 1.00 86.38 106 GLU A C 1
ATOM 853 O O . GLU A 1 106 ? 13.292 -15.718 0.886 1.00 86.38 106 GLU A O 1
ATOM 858 N N . ARG A 1 107 ? 14.644 -15.506 2.662 1.00 80.94 107 ARG A N 1
ATOM 859 C CA . ARG A 1 107 ? 14.337 -16.813 3.276 1.00 80.94 107 ARG A CA 1
ATOM 860 C C . ARG A 1 107 ? 14.041 -16.712 4.769 1.00 80.94 107 ARG A C 1
ATOM 862 O O . ARG A 1 107 ? 13.497 -17.656 5.330 1.00 80.94 107 ARG A O 1
ATOM 869 N N . GLN A 1 108 ? 14.435 -15.617 5.413 1.00 81.62 108 GLN A N 1
ATOM 870 C CA . GLN A 1 108 ? 14.344 -15.403 6.853 1.00 81.62 108 GLN A CA 1
ATOM 871 C C . GLN A 1 108 ? 13.108 -14.582 7.223 1.00 81.62 108 GLN A C 1
ATOM 873 O O . GLN A 1 108 ? 12.442 -14.898 8.206 1.00 81.62 108 GLN A O 1
ATOM 878 N N . PHE A 1 109 ? 12.801 -13.543 6.447 1.00 86.69 109 PHE A N 1
ATOM 879 C CA . PHE A 1 109 ? 11.749 -12.583 6.775 1.00 86.69 109 PHE A CA 1
ATOM 880 C C . PHE A 1 109 ? 10.577 -12.647 5.796 1.00 86.69 109 PHE A C 1
ATOM 882 O O . PHE A 1 109 ? 10.723 -12.994 4.626 1.00 86.69 109 PHE A O 1
ATOM 889 N N . SER A 1 110 ? 9.385 -12.308 6.290 1.00 90.06 110 SER A N 1
ATOM 890 C CA . SER A 1 110 ? 8.209 -12.117 5.441 1.00 90.06 110 SER A CA 1
ATOM 891 C C . SER A 1 110 ? 8.341 -10.800 4.667 1.00 90.06 110 SER A C 1
ATOM 893 O O . SER A 1 110 ? 8.601 -9.776 5.303 1.00 90.06 110 SER A O 1
ATOM 895 N N . PRO A 1 111 ? 8.152 -10.796 3.336 1.00 94.00 111 PRO A N 1
ATOM 896 C CA . PRO A 1 111 ? 8.189 -9.569 2.553 1.00 94.00 111 PRO A CA 1
ATOM 897 C C . PRO A 1 111 ? 7.130 -8.565 3.013 1.00 94.00 111 PRO A C 1
ATOM 899 O O . PRO A 1 111 ? 5.963 -8.918 3.216 1.00 94.00 111 PRO A O 1
ATOM 902 N N . THR A 1 112 ? 7.548 -7.312 3.144 1.00 96.44 112 THR A N 1
ATOM 903 C CA . THR A 1 112 ? 6.697 -6.160 3.422 1.00 96.44 112 THR A CA 1
ATOM 904 C C . THR A 1 112 ? 6.766 -5.197 2.247 1.00 96.44 112 THR A C 1
ATOM 906 O O . THR A 1 112 ? 7.830 -4.708 1.876 1.00 96.44 112 THR A O 1
ATOM 909 N N . PHE A 1 113 ? 5.614 -4.920 1.656 1.00 97.69 113 PHE A N 1
ATOM 910 C CA . PHE A 1 113 ? 5.455 -3.983 0.560 1.00 97.69 113 PHE A CA 1
ATOM 911 C C . PHE A 1 113 ? 4.880 -2.678 1.107 1.00 97.69 113 PHE A C 1
ATOM 913 O O . PHE A 1 113 ? 3.785 -2.649 1.663 1.00 97.69 113 PHE A O 1
ATOM 920 N N . HIS A 1 114 ? 5.640 -1.601 0.979 1.00 97.44 114 HIS A N 1
ATOM 921 C CA . HIS A 1 114 ? 5.321 -0.266 1.461 1.00 97.44 114 HIS A CA 1
ATOM 922 C C . HIS A 1 114 ? 4.791 0.573 0.299 1.00 97.44 114 HIS A C 1
ATOM 924 O O . HIS A 1 114 ? 5.560 0.976 -0.564 1.00 97.44 114 HIS A O 1
ATOM 930 N N . ILE A 1 115 ? 3.489 0.826 0.252 1.00 97.38 115 ILE A N 1
ATOM 931 C CA . ILE A 1 115 ? 2.857 1.620 -0.802 1.00 97.38 115 ILE A CA 1
ATOM 932 C C . ILE A 1 115 ? 2.928 3.087 -0.396 1.00 97.38 115 ILE A C 1
ATOM 934 O O . ILE A 1 115 ? 2.457 3.445 0.684 1.00 97.38 115 ILE A O 1
ATOM 938 N N . VAL A 1 116 ? 3.490 3.926 -1.261 1.00 94.06 116 VAL A N 1
ATOM 939 C CA . VAL A 1 116 ? 3.602 5.378 -1.054 1.00 94.06 116 VAL A CA 1
ATOM 940 C C . VAL A 1 116 ? 2.833 6.112 -2.140 1.00 94.06 116 VAL A C 1
ATOM 942 O O . VAL A 1 116 ? 2.892 5.729 -3.302 1.00 94.06 116 VAL A O 1
ATOM 945 N N . GLY A 1 117 ? 2.101 7.155 -1.772 1.00 91.75 117 GLY A N 1
ATOM 946 C CA . GLY A 1 117 ? 1.330 7.958 -2.716 1.00 91.75 117 GLY A CA 1
ATOM 947 C C . GLY A 1 117 ? 0.274 8.800 -2.020 1.00 91.75 117 GLY A C 1
ATOM 948 O O . GLY A 1 117 ? 0.104 8.738 -0.796 1.00 91.75 117 GLY A O 1
ATOM 949 N N . HIS A 1 118 ? -0.459 9.581 -2.802 1.00 89.94 118 HIS A N 1
ATOM 950 C CA . HIS A 1 118 ? -1.640 10.260 -2.296 1.00 89.94 118 HIS A CA 1
ATOM 951 C C . HIS A 1 118 ? -2.743 9.236 -2.048 1.00 89.94 118 HIS A C 1
ATOM 953 O O . HIS A 1 118 ? -2.865 8.230 -2.749 1.00 89.94 118 HIS A O 1
ATOM 959 N N . GLY A 1 119 ? -3.514 9.475 -0.992 1.00 90.12 119 GLY A N 1
ATOM 960 C CA . GLY A 1 119 ? -4.565 8.572 -0.554 1.00 90.12 119 GLY A CA 1
ATOM 961 C C . GLY A 1 119 ? -5.860 9.320 -0.308 1.00 90.12 119 GLY A C 1
ATOM 962 O O . GLY A 1 119 ? -5.880 10.392 0.302 1.00 90.12 119 GLY A O 1
ATOM 963 N N . THR A 1 120 ? -6.946 8.722 -0.761 1.00 90.50 120 THR A N 1
ATOM 964 C CA . THR A 1 120 ? -8.310 9.055 -0.366 1.00 90.50 120 THR A CA 1
ATOM 965 C C . THR A 1 120 ? -8.952 7.803 0.234 1.00 90.50 120 THR A C 1
ATOM 967 O O . THR A 1 120 ? -8.417 6.702 0.089 1.00 90.50 120 THR A O 1
ATOM 970 N N . PRO A 1 121 ? -10.128 7.909 0.877 1.00 91.38 121 PRO A N 1
ATOM 971 C CA . PRO A 1 121 ? -10.846 6.722 1.344 1.00 91.38 121 PRO A CA 1
ATOM 972 C C . PRO A 1 121 ? -11.123 5.672 0.253 1.00 91.38 121 PRO A C 1
ATOM 974 O O . PRO A 1 121 ? -11.355 4.510 0.573 1.00 91.38 121 PRO A O 1
ATOM 977 N N . ASN A 1 122 ? -11.111 6.075 -1.023 1.00 92.06 122 ASN A N 1
ATOM 978 C CA . ASN A 1 122 ? -11.491 5.231 -2.152 1.00 92.06 122 ASN A CA 1
ATOM 979 C C . ASN A 1 122 ? -10.359 4.963 -3.147 1.00 92.06 122 ASN A C 1
ATOM 981 O O . ASN A 1 122 ? -10.574 4.177 -4.066 1.00 92.06 122 ASN A O 1
ATOM 985 N N . GLY A 1 123 ? -9.192 5.590 -2.991 1.00 93.50 123 GLY A N 1
ATOM 986 C CA . GLY A 1 123 ? -8.167 5.580 -4.024 1.00 93.50 123 GLY A CA 1
ATOM 987 C C . GLY A 1 123 ? -6.751 5.784 -3.501 1.00 93.50 123 GLY A C 1
ATOM 988 O O . GLY A 1 123 ? -6.537 6.429 -2.473 1.00 93.50 123 GLY A O 1
ATOM 989 N N . VAL A 1 124 ? -5.785 5.238 -4.239 1.00 94.56 124 VAL A N 1
ATOM 990 C CA . VAL A 1 124 ? -4.355 5.518 -4.085 1.00 94.56 124 VAL A CA 1
ATOM 991 C C . VAL A 1 124 ? -3.743 5.897 -5.429 1.00 94.56 124 VAL A C 1
ATOM 993 O O . VAL A 1 124 ? -4.097 5.304 -6.446 1.00 94.56 124 VAL A O 1
ATOM 996 N N . GLY A 1 125 ? -2.819 6.854 -5.442 1.00 91.38 125 GLY A N 1
ATOM 997 C CA . GLY A 1 125 ? -2.116 7.226 -6.667 1.00 91.38 125 GLY A CA 1
ATOM 998 C C . GLY A 1 125 ? -1.454 8.596 -6.609 1.00 91.38 125 GLY A C 1
ATOM 999 O O . GLY A 1 125 ? -0.949 9.012 -5.561 1.00 91.38 125 GLY A O 1
ATOM 1000 N N . ILE A 1 126 ? -1.484 9.288 -7.744 1.00 88.44 126 ILE A N 1
ATOM 1001 C CA . ILE A 1 126 ? -1.131 10.707 -7.879 1.00 88.44 126 ILE A CA 1
ATOM 1002 C C . ILE A 1 126 ? -2.157 11.638 -7.201 1.00 88.44 126 ILE A C 1
ATOM 1004 O O . ILE A 1 126 ? -3.139 11.196 -6.590 1.00 88.44 126 ILE A O 1
ATOM 1008 N N . LEU A 1 127 ? -1.895 12.946 -7.261 1.00 83.75 127 LEU A N 1
ATOM 1009 C CA . LEU A 1 127 ? -2.641 13.960 -6.521 1.00 83.75 127 LEU A CA 1
ATOM 1010 C C . LEU A 1 127 ? -4.119 14.049 -6.937 1.00 83.75 127 LEU A C 1
ATOM 1012 O O . LEU A 1 127 ? -4.969 14.208 -6.059 1.00 83.75 127 LEU A O 1
ATOM 1016 N N . ASP A 1 128 ? -4.439 13.921 -8.232 1.00 83.94 128 ASP A N 1
ATOM 1017 C CA . ASP A 1 128 ? -5.821 13.989 -8.727 1.00 83.94 128 ASP A CA 1
ATOM 1018 C C . ASP A 1 128 ? -6.639 12.763 -8.271 1.00 83.94 128 ASP A C 1
ATOM 1020 O O . ASP A 1 128 ? -6.361 11.639 -8.699 1.00 83.94 128 ASP A O 1
ATOM 1024 N N . PRO A 1 129 ? -7.697 12.939 -7.453 1.00 81.69 129 PRO A N 1
ATOM 1025 C CA . PRO A 1 129 ? -8.525 11.829 -6.984 1.00 81.69 129 PRO A CA 1
ATOM 1026 C C . PRO A 1 129 ? -9.201 11.013 -8.093 1.00 81.69 129 PRO A C 1
ATOM 1028 O O . PRO A 1 129 ? -9.618 9.886 -7.836 1.00 81.69 129 PRO A O 1
ATOM 1031 N N . ARG A 1 130 ? -9.361 11.569 -9.301 1.00 82.56 130 ARG A N 1
ATOM 1032 C CA . ARG A 1 130 ? -9.992 10.886 -10.443 1.00 82.56 130 ARG A CA 1
ATOM 1033 C C . ARG A 1 130 ? -9.077 9.854 -11.090 1.00 82.56 130 ARG A C 1
ATOM 1035 O O . ARG A 1 130 ? -9.579 8.891 -11.660 1.00 82.56 130 ARG A O 1
ATOM 1042 N N . ASP A 1 131 ? -7.771 10.053 -10.960 1.00 86.31 131 ASP A N 1
ATOM 1043 C CA . ASP A 1 131 ? -6.747 9.166 -11.507 1.00 86.31 131 ASP A CA 1
ATOM 1044 C C . ASP A 1 131 ? -6.284 8.121 -10.480 1.00 86.31 131 ASP A C 1
ATOM 1046 O O . ASP A 1 131 ? -5.499 7.229 -10.795 1.00 86.31 131 ASP A O 1
ATOM 1050 N N . GLN A 1 132 ? -6.789 8.198 -9.244 1.00 91.56 132 GLN A N 1
ATOM 1051 C CA . GLN A 1 132 ? -6.459 7.245 -8.192 1.00 91.56 132 GLN A CA 1
ATOM 1052 C C . GLN A 1 132 ? -7.114 5.880 -8.415 1.00 91.56 132 GLN A C 1
ATOM 1054 O O . GLN A 1 132 ? -8.274 5.744 -8.808 1.00 91.56 132 GLN A O 1
ATOM 1059 N N . ILE A 1 133 ? -6.363 4.838 -8.077 1.00 94.81 133 ILE A N 1
ATOM 1060 C CA . ILE A 1 133 ? -6.739 3.444 -8.272 1.00 94.81 133 ILE A CA 1
ATOM 1061 C C . ILE A 1 133 ? -7.512 2.953 -7.046 1.00 94.81 133 ILE A C 1
ATOM 1063 O O . ILE A 1 133 ? -7.062 3.112 -5.910 1.00 94.81 133 ILE A O 1
ATOM 1067 N N . SER A 1 134 ? -8.667 2.325 -7.273 1.00 97.06 134 SER A N 1
ATOM 1068 C CA . SER A 1 134 ? -9.474 1.696 -6.219 1.00 97.06 134 SER A CA 1
ATOM 1069 C C . SER A 1 134 ? -8.742 0.525 -5.544 1.00 97.06 134 SER A C 1
ATOM 1071 O O . SER A 1 134 ? -7.868 -0.092 -6.163 1.00 97.06 134 SER A O 1
ATOM 1073 N N . PRO A 1 135 ? -9.096 0.154 -4.296 1.00 98.06 135 PRO A N 1
ATOM 1074 C CA . PRO A 1 135 ? -8.398 -0.916 -3.586 1.00 98.06 135 PRO A CA 1
ATOM 1075 C C . PRO A 1 135 ? -8.469 -2.265 -4.308 1.00 98.06 135 PRO A C 1
ATOM 1077 O O . PRO A 1 135 ? -7.471 -2.982 -4.359 1.00 98.06 135 PRO A O 1
ATOM 1080 N N . GLU A 1 136 ? -9.601 -2.606 -4.924 1.00 98.38 136 GLU A N 1
ATOM 1081 C CA . GLU A 1 136 ? -9.755 -3.857 -5.672 1.00 98.38 136 GLU A CA 1
ATOM 1082 C C . GLU A 1 136 ? -8.929 -3.850 -6.966 1.00 98.38 136 GLU A C 1
ATOM 1084 O O . GLU A 1 136 ? -8.245 -4.829 -7.275 1.00 98.38 136 GLU A O 1
ATOM 1089 N N . ALA A 1 137 ? -8.937 -2.736 -7.709 1.00 97.75 137 ALA A N 1
ATOM 1090 C CA . ALA A 1 137 ? -8.136 -2.604 -8.924 1.00 97.75 137 ALA A CA 1
ATOM 1091 C C . ALA A 1 137 ? -6.634 -2.634 -8.612 1.00 97.75 137 ALA A C 1
ATOM 1093 O O . ALA A 1 137 ? -5.863 -3.269 -9.334 1.00 97.75 137 ALA A O 1
ATOM 1094 N N . PHE A 1 138 ? -6.216 -2.014 -7.507 1.00 98.06 138 PHE A N 1
ATOM 1095 C CA . PHE A 1 138 ? -4.826 -2.039 -7.074 1.00 98.06 138 PHE A CA 1
ATOM 1096 C C . PHE A 1 138 ? -4.394 -3.439 -6.608 1.00 98.06 138 PHE A C 1
ATOM 1098 O O . PHE A 1 138 ? -3.313 -3.897 -6.977 1.00 98.06 138 PHE A O 1
ATOM 1105 N N . ALA A 1 139 ? -5.248 -4.167 -5.878 1.00 98.56 139 ALA A N 1
ATOM 1106 C CA . ALA A 1 139 ? -5.008 -5.571 -5.524 1.00 98.56 139 ALA A CA 1
ATOM 1107 C C . ALA A 1 139 ? -4.831 -6.445 -6.774 1.00 98.56 139 ALA A C 1
ATOM 1109 O O . ALA A 1 139 ? -3.872 -7.216 -6.871 1.00 98.56 139 ALA A O 1
ATOM 1110 N N . LYS A 1 140 ? -5.698 -6.264 -7.780 1.00 98.31 140 LYS A N 1
ATOM 1111 C CA . LYS A 1 140 ? -5.571 -6.950 -9.069 1.00 98.31 140 LYS A CA 1
ATOM 1112 C C . LYS A 1 140 ? -4.261 -6.593 -9.780 1.00 98.31 140 LYS A C 1
ATOM 1114 O O . LYS A 1 140 ? -3.588 -7.493 -10.272 1.00 98.31 140 LYS A O 1
ATOM 1119 N N . LYS A 1 141 ? -3.860 -5.315 -9.780 1.00 97.12 141 LYS A N 1
ATOM 1120 C CA . LYS A 1 141 ? -2.581 -4.856 -10.352 1.00 97.12 141 LYS A CA 1
ATOM 1121 C C . LYS A 1 141 ? -1.385 -5.549 -9.693 1.00 97.12 141 LYS A C 1
ATOM 1123 O O . LYS A 1 141 ? -0.500 -6.032 -10.394 1.00 97.12 141 LYS A O 1
ATOM 1128 N N . VAL A 1 142 ? -1.375 -5.658 -8.360 1.00 97.62 142 VAL A N 1
ATOM 1129 C CA . VAL A 1 142 ? -0.344 -6.401 -7.609 1.00 97.62 142 VAL A CA 1
ATOM 1130 C C . VAL A 1 142 ? -0.329 -7.875 -8.009 1.00 97.62 142 VAL A C 1
ATOM 1132 O O . VAL A 1 142 ? 0.734 -8.418 -8.308 1.00 97.62 142 VAL A O 1
ATOM 1135 N N . PHE A 1 143 ? -1.494 -8.524 -8.034 1.00 97.75 143 PHE A N 1
ATOM 1136 C CA . PHE A 1 143 ? -1.616 -9.933 -8.401 1.00 97.75 143 PHE A CA 1
ATOM 1137 C C . PHE A 1 143 ? -1.110 -10.208 -9.819 1.00 97.75 143 PHE A C 1
ATOM 1139 O O . PHE A 1 143 ? -0.275 -11.093 -10.008 1.00 97.75 143 PHE A O 1
ATOM 1146 N N . ASP A 1 144 ? -1.564 -9.429 -10.802 1.00 96.50 144 ASP A N 1
ATOM 1147 C CA . ASP A 1 144 ? -1.168 -9.585 -12.201 1.00 96.50 144 ASP A CA 1
ATOM 1148 C C . ASP A 1 144 ? 0.341 -9.374 -12.374 1.00 96.50 144 ASP A C 1
ATOM 1150 O O . ASP A 1 144 ? 1.001 -10.183 -13.030 1.00 96.50 144 ASP A O 1
ATOM 1154 N N . ALA A 1 145 ? 0.909 -8.350 -11.726 1.00 95.50 145 ALA A N 1
ATOM 1155 C CA . ALA A 1 145 ? 2.347 -8.103 -11.737 1.00 95.50 145 ALA A CA 1
ATOM 1156 C C . ALA A 1 145 ? 3.121 -9.280 -11.120 1.00 95.50 145 ALA A C 1
ATOM 1158 O O . ALA A 1 145 ? 4.063 -9.794 -11.723 1.00 95.50 145 ALA A O 1
ATOM 1159 N N . PHE A 1 146 ? 2.709 -9.769 -9.947 1.00 96.50 146 PHE A N 1
ATOM 1160 C CA . PHE A 1 146 ? 3.388 -10.889 -9.289 1.00 96.50 146 PHE A CA 1
ATOM 1161 C C . PHE A 1 146 ? 3.305 -12.168 -10.120 1.00 96.50 146 PHE A C 1
ATOM 1163 O O . PHE A 1 146 ? 4.298 -12.884 -10.218 1.00 96.50 146 PHE A O 1
ATOM 1170 N N . ARG A 1 147 ? 2.171 -12.440 -10.776 1.00 95.69 147 ARG A N 1
ATOM 1171 C CA . ARG A 1 147 ? 2.058 -13.563 -11.715 1.00 95.69 147 ARG A CA 1
ATOM 1172 C C . ARG A 1 147 ? 2.977 -13.400 -12.915 1.00 95.69 147 ARG A C 1
ATOM 1174 O O . ARG A 1 147 ? 3.666 -14.352 -13.271 1.00 95.69 147 ARG A O 1
ATOM 1181 N N . HIS A 1 148 ? 2.980 -12.215 -13.521 1.00 94.50 148 HIS A N 1
ATOM 1182 C CA . HIS A 1 148 ? 3.776 -11.914 -14.705 1.00 94.50 148 HIS A CA 1
ATOM 1183 C C . HIS A 1 148 ? 5.274 -12.118 -14.456 1.00 94.50 148 HIS A C 1
ATOM 1185 O O . HIS A 1 148 ? 5.947 -12.743 -15.269 1.00 94.50 148 HIS A O 1
ATOM 1191 N N . TYR A 1 149 ? 5.778 -11.673 -13.302 1.00 94.00 149 TYR A N 1
ATOM 1192 C CA . TYR A 1 149 ? 7.180 -11.857 -12.913 1.00 94.00 149 TYR A CA 1
ATOM 1193 C C . TYR A 1 149 ? 7.447 -13.175 -12.163 1.00 94.00 149 TYR A C 1
ATOM 1195 O O . TYR A 1 149 ? 8.525 -13.352 -11.600 1.00 94.00 149 TYR A O 1
ATOM 1203 N N . GLU A 1 150 ? 6.499 -14.117 -12.173 1.00 95.00 150 GLU A N 1
ATOM 1204 C CA . GLU A 1 150 ? 6.602 -15.462 -11.580 1.00 95.00 150 GLU A CA 1
ATOM 1205 C C . GLU A 1 150 ? 6.812 -15.498 -10.053 1.00 95.00 150 GLU A C 1
ATOM 1207 O O . GLU A 1 150 ? 7.260 -16.494 -9.489 1.00 95.00 150 GLU A O 1
ATOM 1212 N N . LEU A 1 151 ? 6.396 -14.455 -9.340 1.00 95.06 151 LEU A N 1
ATOM 1213 C CA . LEU A 1 151 ? 6.441 -14.348 -7.878 1.00 95.06 151 LEU A CA 1
ATOM 1214 C C . LEU A 1 151 ? 5.272 -15.076 -7.179 1.00 95.06 151 LEU A C 1
ATOM 1216 O O . LEU A 1 151 ? 4.905 -14.743 -6.052 1.00 95.06 151 LEU A O 1
ATOM 1220 N N . ASN A 1 152 ? 4.695 -16.103 -7.813 1.00 93.88 152 ASN A N 1
ATOM 1221 C CA . ASN A 1 152 ? 3.506 -16.828 -7.332 1.00 93.88 152 ASN A CA 1
ATOM 1222 C C . ASN A 1 152 ? 3.695 -17.456 -5.941 1.00 93.88 152 ASN A C 1
ATOM 1224 O O . ASN A 1 152 ? 2.737 -17.632 -5.192 1.00 93.88 152 ASN A O 1
ATOM 1228 N N . ALA A 1 153 ? 4.939 -17.761 -5.556 1.00 93.06 153 ALA A N 1
ATOM 1229 C CA . ALA A 1 153 ? 5.256 -18.268 -4.222 1.00 93.06 153 ALA A CA 1
ATOM 1230 C C . ALA A 1 153 ? 4.839 -17.300 -3.096 1.00 93.06 153 ALA A C 1
ATOM 1232 O O . ALA A 1 153 ? 4.665 -17.729 -1.957 1.00 93.06 153 ALA A O 1
ATOM 1233 N N . LEU A 1 154 ? 4.670 -16.006 -3.391 1.00 94.62 154 LEU A N 1
ATOM 1234 C CA . LEU A 1 154 ? 4.169 -15.019 -2.434 1.00 94.62 154 LEU A CA 1
ATOM 1235 C C . LEU A 1 154 ? 2.693 -15.220 -2.073 1.00 94.62 154 LEU A C 1
ATOM 1237 O O . LEU A 1 154 ? 2.283 -14.769 -1.010 1.00 94.62 154 LEU A O 1
ATOM 1241 N N . PHE A 1 155 ? 1.909 -15.922 -2.897 1.00 96.12 155 PHE A N 1
ATOM 1242 C CA . PHE A 1 155 ? 0.488 -16.177 -2.621 1.00 96.12 155 PHE A CA 1
ATOM 1243 C C . PHE A 1 155 ? 0.312 -17.174 -1.469 1.00 96.12 155 PHE A C 1
ATOM 1245 O O . PHE A 1 155 ? -0.666 -17.129 -0.727 1.00 96.12 155 PHE A O 1
ATOM 1252 N N . GLU A 1 156 ? 1.301 -18.045 -1.282 1.00 94.75 156 GLU A N 1
ATOM 1253 C CA . GLU A 1 156 ? 1.336 -19.079 -0.245 1.00 94.75 156 GLU A CA 1
ATOM 1254 C C . GLU A 1 156 ? 2.064 -18.618 1.028 1.00 94.75 156 GLU A C 1
ATOM 1256 O O . GLU A 1 156 ? 1.874 -19.175 2.113 1.00 94.75 156 GLU A O 1
ATOM 1261 N N . LYS A 1 157 ? 2.915 -17.595 0.906 1.00 92.25 157 LYS A N 1
ATOM 1262 C CA . LYS A 1 157 ? 3.706 -17.042 2.008 1.00 92.25 157 LYS A CA 1
ATOM 1263 C C . LYS A 1 157 ? 2.935 -15.964 2.760 1.00 92.25 157 LYS A C 1
ATOM 1265 O O . LYS A 1 157 ? 1.991 -15.363 2.258 1.00 92.25 157 LYS A O 1
ATOM 1270 N N . ARG A 1 158 ? 3.403 -15.678 3.975 1.00 95.12 158 ARG A N 1
ATOM 1271 C CA . ARG A 1 158 ? 3.009 -14.467 4.689 1.00 95.12 158 ARG A CA 1
ATOM 1272 C C . ARG A 1 158 ? 3.600 -13.248 3.988 1.00 95.12 158 ARG A C 1
ATOM 1274 O O . ARG A 1 158 ? 4.818 -13.173 3.821 1.00 95.12 158 ARG A O 1
ATOM 1281 N N . VAL A 1 159 ? 2.739 -12.303 3.635 1.00 97.00 159 VAL A N 1
ATOM 1282 C CA . VAL A 1 159 ? 3.107 -11.007 3.058 1.00 97.00 159 VAL A CA 1
ATOM 1283 C C . VAL A 1 159 ? 2.403 -9.881 3.806 1.00 97.00 159 VAL A C 1
ATOM 1285 O O . VAL A 1 159 ? 1.270 -10.038 4.269 1.00 97.00 159 VAL A O 1
ATOM 1288 N N . SER A 1 160 ? 3.081 -8.744 3.937 1.00 98.12 160 SER A N 1
ATOM 1289 C CA . SER A 1 160 ? 2.512 -7.538 4.535 1.00 98.12 160 SER A CA 1
ATOM 1290 C C . SER A 1 160 ? 2.457 -6.414 3.510 1.00 98.12 160 SER A C 1
ATOM 1292 O O . SER A 1 160 ? 3.412 -6.209 2.770 1.00 98.12 160 SER A O 1
ATOM 1294 N N . PHE A 1 161 ? 1.372 -5.650 3.510 1.00 98.56 161 PHE A N 1
ATOM 1295 C CA . PHE A 1 161 ? 1.221 -4.419 2.741 1.00 98.56 161 PHE A CA 1
ATOM 1296 C C . PHE A 1 161 ? 1.013 -3.258 3.711 1.00 98.56 161 PHE A C 1
ATOM 1298 O O . PHE A 1 161 ? 0.203 -3.363 4.628 1.00 98.56 161 PHE A O 1
ATOM 1305 N N . VAL A 1 162 ? 1.753 -2.166 3.548 1.00 97.50 162 VAL A N 1
ATOM 1306 C CA . VAL A 1 162 ? 1.673 -0.981 4.411 1.00 97.50 162 VAL A CA 1
ATOM 1307 C C . VAL A 1 162 ? 1.418 0.235 3.541 1.00 97.50 162 VAL A C 1
ATOM 1309 O O . VAL A 1 162 ? 2.275 0.614 2.750 1.00 97.50 162 VAL A O 1
ATOM 1312 N N . PHE A 1 163 ? 0.244 0.839 3.677 1.00 97.31 163 PHE A N 1
ATOM 1313 C CA . PHE A 1 163 ? -0.151 2.023 2.922 1.00 97.31 163 PHE A CA 1
ATOM 1314 C C . PHE A 1 163 ? 0.264 3.291 3.671 1.00 97.31 163 PHE A C 1
ATOM 1316 O O . PHE A 1 163 ? -0.423 3.734 4.591 1.00 97.31 163 PHE A O 1
ATOM 1323 N N . HIS A 1 164 ? 1.377 3.893 3.254 1.00 94.19 164 HIS A N 1
ATOM 1324 C CA . HIS A 1 164 ? 1.842 5.210 3.699 1.00 94.19 164 HIS A CA 1
ATOM 1325 C C . HIS A 1 164 ? 1.087 6.315 2.962 1.00 94.19 164 HIS A C 1
ATOM 1327 O O . HIS A 1 164 ? 1.662 7.091 2.203 1.00 94.19 164 HIS A O 1
ATOM 1333 N N . THR A 1 165 ? -0.230 6.335 3.134 1.00 92.81 165 THR A N 1
ATOM 1334 C CA . THR A 1 165 ? -1.126 7.216 2.386 1.00 92.81 165 THR A CA 1
ATOM 1335 C C . THR A 1 165 ? -2.204 7.771 3.306 1.00 92.81 165 THR A C 1
ATOM 1337 O O . THR A 1 165 ? -2.551 7.172 4.332 1.00 92.81 165 THR A O 1
ATOM 1340 N N . CYS A 1 166 ? -2.728 8.942 2.949 1.00 91.94 166 CYS A N 1
ATOM 1341 C CA . CYS A 1 166 ? -3.794 9.579 3.708 1.00 91.94 166 CYS A CA 1
ATOM 1342 C C . CYS A 1 166 ? -5.068 8.728 3.668 1.00 91.94 166 CYS A C 1
ATOM 1344 O O . CYS A 1 166 ? -5.428 8.178 2.631 1.00 91.94 166 CYS A O 1
ATOM 1346 N N . ASN A 1 167 ? -5.780 8.667 4.792 1.00 91.75 167 ASN A N 1
ATOM 1347 C CA . ASN A 1 167 ? -7.131 8.110 4.899 1.00 91.75 167 ASN A CA 1
ATOM 1348 C C . ASN A 1 167 ? -7.299 6.654 4.425 1.00 91.75 167 ASN A C 1
ATOM 1350 O O . ASN A 1 167 ? -8.423 6.210 4.195 1.00 91.75 167 ASN A O 1
ATOM 1354 N N . SER A 1 168 ? -6.218 5.877 4.351 1.00 95.31 168 SER A N 1
ATOM 1355 C CA . SER A 1 168 ? -6.256 4.474 3.922 1.00 95.31 168 SER A CA 1
ATOM 1356 C C . SER A 1 168 ? -7.038 3.566 4.881 1.00 95.31 168 SER A C 1
ATOM 1358 O O . SER A 1 168 ? -7.624 2.573 4.454 1.00 95.31 168 SER A O 1
ATOM 1360 N N . ALA A 1 169 ? -7.123 3.925 6.165 1.00 95.38 169 ALA A N 1
ATOM 1361 C CA . ALA A 1 169 ? -7.977 3.263 7.156 1.00 95.38 169 ALA A CA 1
ATOM 1362 C C . ALA A 1 169 ? -9.241 4.077 7.507 1.00 95.38 169 ALA A C 1
ATOM 1364 O O . ALA A 1 169 ? -9.818 3.913 8.584 1.00 95.38 169 ALA A O 1
ATOM 1365 N N . TYR A 1 170 ? -9.677 4.993 6.634 1.00 93.31 170 TYR A N 1
ATOM 1366 C CA . TYR A 1 170 ? -10.906 5.751 6.865 1.00 93.31 170 TYR A CA 1
ATOM 1367 C C . TYR A 1 170 ? -12.140 4.840 6.830 1.00 93.31 170 TYR A C 1
ATOM 1369 O O . TYR A 1 170 ? -12.330 4.061 5.904 1.00 93.31 170 TYR A O 1
ATOM 1377 N N . ALA A 1 171 ? -13.013 5.005 7.819 1.00 92.44 171 ALA A N 1
ATOM 1378 C CA . ALA A 1 171 ? -14.381 4.495 7.824 1.00 92.44 171 ALA A CA 1
ATOM 1379 C C . ALA A 1 171 ? -15.292 5.525 8.502 1.00 92.44 171 ALA A C 1
ATOM 1381 O O . ALA A 1 171 ?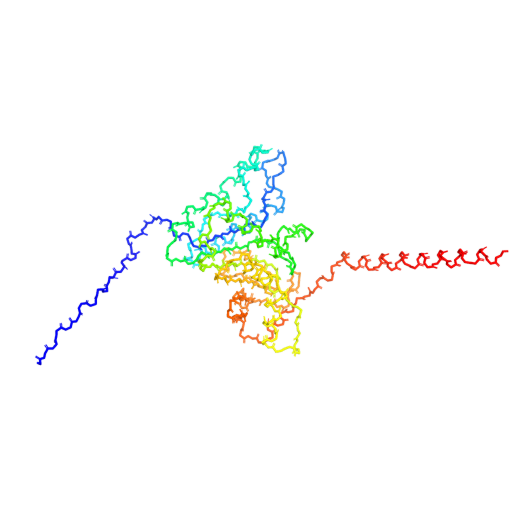 -14.842 6.288 9.368 1.00 92.44 171 ALA A O 1
ATOM 1382 N N . LYS A 1 172 ? -16.576 5.568 8.147 1.00 90.38 172 LYS A N 1
ATOM 1383 C CA . LYS A 1 172 ? -17.509 6.518 8.766 1.00 90.38 172 LYS A CA 1
ATOM 1384 C C . LYS A 1 172 ? -17.905 6.016 10.155 1.00 90.38 172 LYS A C 1
ATOM 1386 O O . LYS A 1 172 ? -18.788 5.174 10.277 1.00 90.38 172 LYS A O 1
ATOM 1391 N N . VAL A 1 173 ? -17.239 6.514 11.194 1.00 89.56 173 VAL A N 1
ATOM 1392 C CA . VAL A 1 173 ? -17.439 6.097 12.591 1.00 89.56 173 VAL A CA 1
ATOM 1393 C C . VAL A 1 173 ? -17.731 7.295 13.483 1.00 89.56 173 VAL A C 1
ATOM 1395 O O . VAL A 1 173 ? -17.269 8.400 13.208 1.00 89.56 173 VAL A O 1
ATOM 1398 N N . ASP A 1 174 ? -18.486 7.071 14.553 1.00 87.56 174 ASP A N 1
ATOM 1399 C CA . ASP A 1 174 ? -18.835 8.090 15.539 1.00 87.56 174 ASP A CA 1
ATOM 1400 C C . ASP A 1 174 ? -18.803 7.514 16.961 1.00 87.56 174 ASP A C 1
ATOM 1402 O O . ASP A 1 174 ? -18.761 6.296 17.142 1.00 87.56 174 ASP A O 1
ATOM 1406 N N . LYS A 1 175 ? -18.847 8.399 17.966 1.00 87.62 175 LYS A N 1
ATOM 1407 C CA . LYS A 1 175 ? -18.722 8.053 19.393 1.00 87.62 175 LYS A CA 1
ATOM 1408 C C . LYS A 1 175 ? -19.828 7.132 19.937 1.00 87.62 175 LYS A C 1
ATOM 1410 O O . LYS A 1 175 ? -19.729 6.707 21.083 1.00 87.62 175 LYS A O 1
ATOM 1415 N N . LYS A 1 176 ? -20.892 6.853 19.175 1.00 91.00 176 LYS A N 1
ATOM 1416 C CA . LYS A 1 176 ? -21.953 5.906 19.563 1.00 91.00 176 LYS A CA 1
ATOM 1417 C C . LYS A 1 176 ? -21.556 4.459 19.277 1.00 91.00 176 LYS A C 1
ATOM 1419 O O . LYS A 1 176 ? -22.155 3.551 19.846 1.00 91.00 176 LYS A O 1
ATOM 1424 N N . LEU A 1 177 ? -20.588 4.238 18.389 1.00 92.81 177 LEU A N 1
ATOM 1425 C CA . LEU A 1 177 ? -20.040 2.914 18.118 1.00 92.81 177 LEU A CA 1
ATOM 1426 C C . LEU A 1 177 ? -19.059 2.528 19.220 1.00 92.81 177 LEU A C 1
ATOM 1428 O O . LEU A 1 177 ? -18.319 3.367 19.706 1.00 92.81 177 LEU A O 1
ATOM 1432 N N . ASN A 1 178 ? -19.008 1.255 19.598 1.00 93.12 178 ASN A N 1
ATOM 1433 C CA . ASN A 1 178 ? -17.937 0.754 20.455 1.00 93.12 178 ASN A CA 1
ATOM 1434 C C . ASN A 1 178 ? -16.687 0.389 19.630 1.00 93.12 178 ASN A C 1
ATOM 1436 O O . ASN A 1 178 ? -16.733 0.280 18.403 1.00 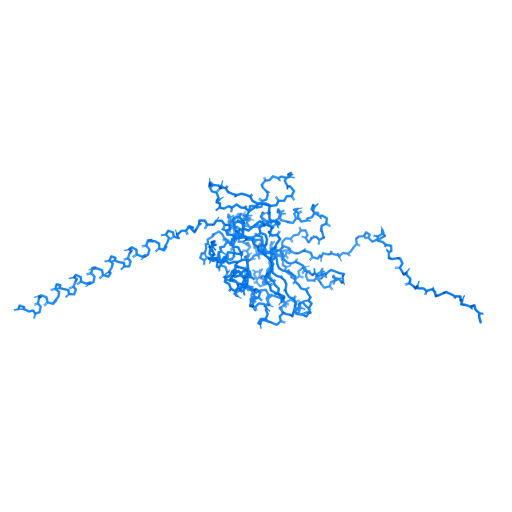93.12 178 ASN A O 1
ATOM 1440 N N . LYS A 1 179 ? -15.561 0.138 20.311 1.00 93.12 179 LYS A N 1
ATOM 1441 C CA . LYS A 1 179 ? -14.281 -0.204 19.668 1.00 93.12 179 LYS A CA 1
ATOM 1442 C C . LYS A 1 179 ? -14.390 -1.369 18.681 1.00 93.12 179 LYS A C 1
ATOM 1444 O O . LYS A 1 179 ? -13.828 -1.294 17.594 1.00 93.12 179 LYS A O 1
ATOM 1449 N N . GLN A 1 180 ? -15.118 -2.429 19.028 1.00 94.69 180 GLN A N 1
ATOM 1450 C CA . GLN A 1 180 ? -15.271 -3.591 18.152 1.00 94.69 180 GLN A CA 1
ATOM 1451 C C . GLN A 1 180 ? -16.048 -3.238 16.876 1.00 94.69 180 GLN A C 1
ATOM 1453 O O . GLN A 1 180 ? -15.642 -3.635 15.789 1.00 94.69 180 GLN A O 1
ATOM 1458 N N . GLN A 1 181 ? -17.111 -2.437 16.988 1.00 95.56 181 GLN A N 1
ATOM 1459 C 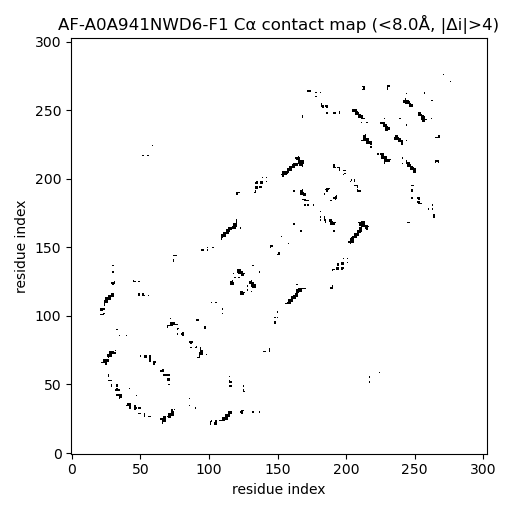CA . GLN A 1 181 ? -17.877 -1.949 15.837 1.00 95.56 181 GLN A CA 1
ATOM 1460 C C . GLN A 1 181 ? -17.042 -1.034 14.933 1.00 95.56 181 GLN A C 1
ATOM 1462 O O . GLN A 1 181 ? -17.138 -1.129 13.712 1.00 95.56 181 GLN A O 1
ATOM 1467 N N . VAL A 1 182 ? -16.201 -0.170 15.513 1.00 94.94 182 VAL A N 1
ATOM 1468 C CA . VAL A 1 182 ? -15.265 0.674 14.751 1.00 94.94 182 VAL A 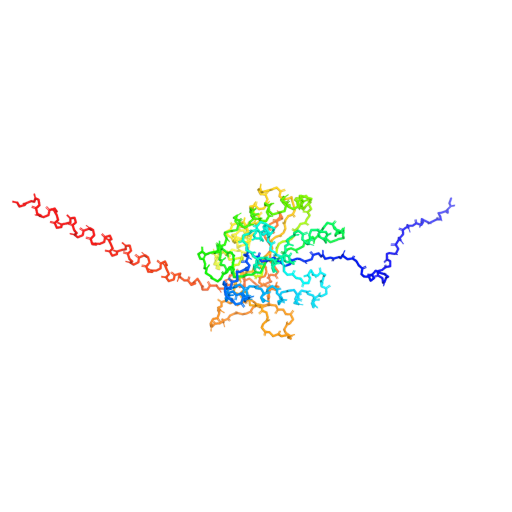CA 1
ATOM 1469 C C . VAL A 1 182 ? -14.284 -0.184 13.955 1.00 94.94 182 VAL A C 1
ATOM 1471 O O . VAL A 1 182 ? -14.122 0.027 12.755 1.00 94.94 182 VAL A O 1
ATOM 1474 N N . LEU A 1 183 ? -13.656 -1.168 14.605 1.00 96.25 183 LEU A N 1
ATOM 1475 C CA . LEU A 1 183 ? -12.689 -2.062 13.964 1.00 96.25 183 LEU A CA 1
ATOM 1476 C C . LEU A 1 183 ? -13.331 -2.889 12.846 1.00 96.25 183 LEU A C 1
ATOM 1478 O O . LEU A 1 183 ? -12.729 -3.040 11.785 1.00 96.25 183 LEU A O 1
ATOM 1482 N N . GLU A 1 184 ? -14.562 -3.359 13.041 1.00 97.12 184 GLU A N 1
ATOM 1483 C CA . GLU A 1 184 ? -15.293 -4.104 12.014 1.00 97.12 184 GLU A CA 1
ATOM 1484 C C . GLU A 1 184 ? -15.669 -3.215 10.819 1.00 97.12 184 GLU A C 1
ATOM 1486 O O . GLU A 1 184 ? -15.486 -3.608 9.667 1.00 97.12 184 GLU A O 1
ATOM 1491 N N . LYS A 1 185 ? -16.092 -1.966 11.059 1.00 96.69 185 LYS A N 1
ATOM 1492 C CA . LYS A 1 185 ? -16.318 -1.008 9.965 1.00 96.69 185 LYS A CA 1
ATOM 1493 C C . LYS A 1 185 ? -15.033 -0.703 9.206 1.00 96.69 185 LYS A C 1
ATOM 1495 O O . LYS A 1 185 ? -15.053 -0.690 7.984 1.00 96.69 185 LYS A O 1
ATOM 1500 N N . ILE A 1 186 ? -13.904 -0.509 9.885 1.00 96.38 186 ILE A N 1
ATOM 1501 C CA . ILE A 1 186 ? -12.615 -0.303 9.204 1.00 96.38 186 ILE A CA 1
ATOM 1502 C C . ILE A 1 186 ? -12.240 -1.539 8.385 1.00 96.38 186 ILE A C 1
ATOM 1504 O O . ILE A 1 186 ? -11.843 -1.402 7.230 1.00 96.38 186 ILE A O 1
ATOM 1508 N N . ARG A 1 187 ? -12.423 -2.743 8.931 1.00 97.69 187 ARG A N 1
ATOM 1509 C CA . ARG A 1 187 ? -12.154 -3.999 8.222 1.00 97.69 187 ARG A CA 1
ATOM 1510 C C . ARG A 1 187 ? -12.907 -4.112 6.895 1.00 97.69 187 ARG A C 1
ATOM 1512 O O . ARG A 1 187 ? -12.334 -4.622 5.941 1.00 97.69 187 ARG A O 1
ATOM 1519 N N . HIS A 1 188 ? -14.153 -3.653 6.836 1.00 97.31 188 HIS A N 1
ATOM 1520 C CA . HIS A 1 188 ? -15.011 -3.864 5.667 1.00 97.31 188 HIS A CA 1
ATOM 1521 C C . HIS A 1 188 ? -15.164 -2.644 4.756 1.00 97.31 188 HIS A C 1
ATOM 1523 O O . HIS A 1 188 ? -15.346 -2.809 3.554 1.00 97.31 188 HIS A O 1
ATOM 1529 N N . GLU A 1 189 ? -15.090 -1.430 5.297 1.00 96.06 189 GLU A N 1
ATOM 1530 C CA . GLU A 1 189 ? -15.389 -0.197 4.557 1.00 96.06 189 GLU A CA 1
ATOM 1531 C C . GLU A 1 189 ? -14.132 0.569 4.136 1.00 96.06 189 GLU A C 1
ATOM 1533 O O . GLU A 1 189 ? -14.175 1.304 3.150 1.00 96.06 189 GLU A O 1
ATOM 1538 N N . SER A 1 190 ? -13.016 0.420 4.860 1.00 96.75 190 SER A N 1
ATOM 1539 C CA . SER A 1 190 ? -11.803 1.187 4.557 1.00 96.75 190 SER A CA 1
ATOM 1540 C C . SER A 1 190 ? -11.068 0.668 3.325 1.00 96.75 190 SER A C 1
ATOM 1542 O O . SER A 1 190 ? -11.197 -0.502 2.956 1.00 96.75 190 SER A O 1
ATOM 1544 N N . TYR A 1 191 ? -10.228 1.519 2.729 1.00 97.88 191 TYR A N 1
ATOM 1545 C CA . TYR A 1 191 ? -9.366 1.138 1.611 1.00 97.88 191 TYR A CA 1
ATOM 1546 C C . TYR A 1 191 ? -8.530 -0.107 1.946 1.00 97.88 191 TYR A C 1
ATOM 1548 O O . TYR A 1 191 ? -8.533 -1.076 1.190 1.00 97.88 191 TYR A O 1
ATOM 1556 N N . VAL A 1 192 ? -7.852 -0.125 3.101 1.00 98.44 192 VAL A N 1
ATOM 1557 C CA . VAL A 1 192 ? -7.017 -1.273 3.505 1.00 98.44 192 VAL A CA 1
ATOM 1558 C C . VAL A 1 192 ? -7.823 -2.537 3.784 1.00 98.44 192 VAL A C 1
ATOM 1560 O O . VAL A 1 192 ? -7.348 -3.636 3.504 1.00 98.44 192 VAL A O 1
ATOM 1563 N N . GLY A 1 193 ? -9.044 -2.388 4.298 1.00 98.56 193 GLY A N 1
ATOM 1564 C CA . GLY A 1 193 ? -9.973 -3.491 4.516 1.00 98.56 193 GLY A CA 1
ATOM 1565 C C . GLY A 1 193 ? -10.433 -4.130 3.207 1.00 98.56 193 GLY A C 1
ATOM 1566 O O . GLY A 1 193 ? -10.294 -5.335 2.999 1.00 98.56 193 GLY A O 1
ATOM 1567 N N . ARG A 1 194 ? -10.888 -3.297 2.272 1.00 98.69 194 ARG A N 1
ATOM 1568 C CA . ARG A 1 194 ? -11.291 -3.710 0.923 1.00 98.69 194 ARG A CA 1
ATOM 1569 C C . ARG A 1 194 ? -10.134 -4.321 0.131 1.00 98.69 194 ARG A C 1
ATOM 1571 O O . ARG A 1 194 ? -10.296 -5.382 -0.464 1.00 98.69 194 ARG A O 1
ATOM 1578 N N . PHE A 1 195 ? -8.944 -3.720 0.197 1.00 98.81 195 PHE A N 1
ATOM 1579 C CA . PHE A 1 195 ? -7.731 -4.270 -0.415 1.00 98.81 195 PHE A CA 1
ATOM 1580 C C . PHE A 1 195 ? -7.384 -5.644 0.175 1.00 98.81 195 PHE A C 1
ATOM 1582 O O . PHE A 1 195 ? -7.102 -6.575 -0.576 1.00 98.81 195 PHE A O 1
ATOM 1589 N N . PHE A 1 196 ? -7.449 -5.806 1.504 1.00 98.81 196 PHE A N 1
ATOM 1590 C CA . PHE A 1 196 ? -7.255 -7.107 2.152 1.00 98.81 196 PHE A CA 1
ATOM 1591 C C . PHE A 1 196 ? -8.213 -8.157 1.579 1.00 98.81 196 PHE A C 1
ATOM 1593 O O . PHE A 1 196 ? -7.755 -9.211 1.143 1.00 98.81 196 PHE A O 1
ATOM 1600 N N . HIS A 1 197 ? -9.516 -7.863 1.528 1.00 98.75 197 HIS A N 1
ATOM 1601 C CA . HIS A 1 197 ? -10.518 -8.790 1.002 1.00 98.75 197 HIS A CA 1
ATOM 1602 C C . HIS A 1 197 ? -10.260 -9.164 -0.463 1.00 98.75 197 HIS A C 1
ATOM 1604 O O . HIS A 1 197 ? -10.214 -10.353 -0.777 1.00 98.75 197 HIS A O 1
ATOM 1610 N N . ALA A 1 198 ? -9.964 -8.188 -1.323 1.00 98.75 198 ALA A N 1
ATOM 1611 C CA . ALA A 1 198 ? -9.619 -8.441 -2.721 1.00 98.75 198 ALA A CA 1
ATOM 1612 C C . ALA A 1 198 ? -8.376 -9.340 -2.863 1.00 98.75 198 ALA A C 1
ATOM 1614 O O . ALA A 1 198 ? -8.358 -10.272 -3.664 1.00 98.75 198 ALA A O 1
ATOM 1615 N N . MET A 1 199 ? -7.341 -9.132 -2.043 1.00 98.62 199 MET A N 1
ATOM 1616 C CA . MET A 1 199 ? -6.150 -9.990 -2.048 1.00 98.62 199 MET A CA 1
ATOM 1617 C C . MET A 1 199 ? -6.465 -11.430 -1.615 1.00 98.62 199 MET A C 1
ATOM 1619 O O . MET A 1 199 ? -5.897 -12.374 -2.170 1.00 98.62 199 MET A O 1
ATOM 1623 N N . LYS A 1 200 ? -7.383 -11.625 -0.655 1.00 98.38 200 LYS A N 1
ATOM 1624 C CA . LYS A 1 200 ? -7.860 -12.965 -0.266 1.00 98.38 200 LYS A CA 1
ATOM 1625 C C . LYS A 1 200 ? -8.598 -13.651 -1.413 1.00 98.38 200 LYS A C 1
ATOM 1627 O O . LYS A 1 200 ? -8.336 -14.823 -1.671 1.00 98.38 200 LYS A O 1
ATOM 1632 N N . GLU A 1 201 ? -9.476 -12.931 -2.106 1.00 98.44 201 GLU A N 1
ATOM 1633 C CA . GLU A 1 201 ? -10.220 -13.438 -3.268 1.00 98.44 201 GLU A CA 1
ATOM 1634 C C . GLU A 1 201 ? -9.292 -13.817 -4.429 1.00 98.44 201 GLU A C 1
ATOM 1636 O O . GLU A 1 201 ? -9.516 -14.821 -5.103 1.00 98.44 201 GLU A O 1
ATOM 1641 N N . LEU A 1 202 ? -8.193 -13.078 -4.605 1.00 98.38 202 LEU A N 1
ATOM 1642 C CA . LEU A 1 202 ? -7.141 -13.368 -5.586 1.00 98.38 202 LEU A CA 1
ATOM 1643 C C . LEU A 1 202 ? -6.216 -14.533 -5.178 1.00 98.38 202 LEU A C 1
ATOM 1645 O O . LEU A 1 202 ? -5.308 -14.891 -5.926 1.00 98.38 202 LEU A O 1
ATOM 1649 N N . GLY A 1 203 ? -6.444 -15.155 -4.016 1.00 97.56 203 GLY A N 1
ATOM 1650 C CA . GLY A 1 203 ? -5.782 -16.394 -3.603 1.00 97.56 203 GLY A CA 1
ATOM 1651 C C . GLY A 1 203 ? -4.600 -16.230 -2.647 1.00 97.56 203 GLY A C 1
ATOM 1652 O O . GLY A 1 203 ? -3.934 -17.220 -2.344 1.00 97.56 203 GLY A O 1
ATOM 1653 N N . PHE A 1 204 ? -4.333 -15.029 -2.122 1.00 98.00 204 PHE A N 1
ATOM 1654 C CA . PHE A 1 204 ? -3.290 -14.869 -1.107 1.00 98.00 204 PHE A CA 1
ATOM 1655 C C . PHE A 1 204 ? -3.727 -15.469 0.240 1.00 98.00 204 PHE A C 1
ATOM 1657 O O . PHE A 1 204 ? -4.723 -15.068 0.851 1.00 98.00 204 PHE A O 1
ATOM 1664 N N . LYS A 1 205 ? -2.950 -16.422 0.761 1.00 96.88 205 LYS A N 1
ATOM 1665 C CA . LYS A 1 205 ? -3.319 -17.204 1.951 1.00 96.88 205 LYS A CA 1
ATOM 1666 C C . LYS A 1 205 ? -3.029 -16.526 3.279 1.00 96.88 205 LYS A C 1
ATOM 1668 O O . LYS A 1 205 ? -3.784 -16.761 4.218 1.00 96.88 205 LYS A O 1
ATOM 1673 N N . GLN A 1 206 ? -1.989 -15.703 3.363 1.00 96.88 206 GLN A N 1
ATOM 1674 C CA . GLN A 1 206 ? -1.585 -15.031 4.600 1.00 96.88 206 GLN A CA 1
ATOM 1675 C C . GLN A 1 206 ? -1.227 -13.574 4.311 1.00 96.88 206 GLN A C 1
ATOM 1677 O O . GLN A 1 206 ? -0.103 -13.278 3.901 1.00 96.88 206 GLN A O 1
ATOM 1682 N N . VAL A 1 207 ? -2.183 -12.670 4.522 1.00 98.06 207 VAL A N 1
ATOM 1683 C CA . VAL A 1 207 ? -2.024 -11.248 4.201 1.00 98.06 207 VAL A CA 1
ATOM 1684 C C . VAL A 1 207 ? -2.255 -10.407 5.437 1.00 98.06 207 VAL A C 1
ATOM 1686 O O . VAL A 1 207 ? -3.254 -10.536 6.135 1.00 98.06 207 VAL A O 1
ATOM 1689 N N . THR A 1 208 ? -1.342 -9.481 5.680 1.00 98.44 208 THR A N 1
ATOM 1690 C CA . THR A 1 208 ? -1.572 -8.381 6.612 1.00 98.44 208 THR A CA 1
ATOM 1691 C C . THR A 1 208 ? -1.557 -7.071 5.848 1.00 98.44 208 THR A C 1
ATOM 1693 O O . THR A 1 208 ? -0.671 -6.843 5.029 1.00 98.44 208 THR A O 1
ATOM 1696 N N . VAL A 1 209 ? -2.537 -6.210 6.103 1.00 98.69 209 VAL A N 1
ATOM 1697 C CA . VAL A 1 209 ? -2.633 -4.894 5.470 1.00 98.69 209 VAL A CA 1
ATOM 1698 C C . VAL A 1 209 ? -2.698 -3.831 6.549 1.00 98.69 209 VAL A C 1
ATOM 1700 O O . VAL A 1 209 ? -3.508 -3.923 7.468 1.00 98.69 209 VAL A O 1
ATOM 1703 N N . LYS A 1 210 ? -1.835 -2.828 6.445 1.00 97.94 210 LYS A N 1
ATOM 1704 C CA . LYS A 1 210 ? -1.746 -1.712 7.378 1.00 97.94 210 LYS A CA 1
ATOM 1705 C C . LYS A 1 210 ? -2.067 -0.404 6.685 1.00 97.94 210 LYS A C 1
ATOM 1707 O O . LYS A 1 210 ? -1.668 -0.199 5.540 1.00 97.94 210 LYS A O 1
ATOM 1712 N N . GLY A 1 211 ? -2.738 0.482 7.402 1.00 95.94 211 GLY A N 1
ATOM 1713 C CA . GLY A 1 211 ? -3.016 1.840 6.954 1.00 95.94 211 GLY A CA 1
ATOM 1714 C C . GLY A 1 211 ? -3.320 2.760 8.121 1.00 95.94 211 GLY A C 1
ATOM 1715 O O . GLY A 1 211 ? -3.281 2.352 9.285 1.00 95.94 211 GLY A O 1
ATOM 1716 N N . TYR A 1 212 ? -3.641 4.006 7.794 1.00 93.06 212 TYR A N 1
ATOM 1717 C CA . TYR A 1 212 ? -3.770 5.079 8.769 1.00 93.06 212 TYR A CA 1
ATOM 1718 C C . TYR A 1 212 ? -5.080 5.834 8.588 1.00 93.06 212 TYR A C 1
ATOM 1720 O O . TYR A 1 212 ? -5.569 6.043 7.472 1.00 93.06 212 TYR A O 1
ATOM 1728 N N . ARG A 1 213 ? -5.661 6.248 9.713 1.00 89.88 213 ARG A N 1
ATOM 1729 C CA . ARG A 1 213 ? -6.847 7.100 9.740 1.00 89.88 213 ARG A CA 1
ATOM 1730 C C . ARG A 1 213 ? -6.404 8.551 9.921 1.00 89.88 213 ARG A C 1
ATOM 1732 O O . ARG A 1 213 ? -6.098 8.945 11.037 1.00 89.88 213 ARG A O 1
ATOM 1739 N N . GLY A 1 214 ? -6.402 9.325 8.841 1.00 89.06 214 GLY A N 1
ATOM 1740 C CA . GLY A 1 214 ? -6.079 10.753 8.838 1.00 89.06 214 GLY A CA 1
ATOM 1741 C C . GLY A 1 214 ? -5.109 11.114 7.723 1.00 89.06 214 GLY A C 1
ATOM 1742 O O . GLY A 1 214 ? -4.769 10.278 6.881 1.00 89.06 214 GLY A O 1
ATOM 1743 N N . TYR A 1 215 ? -4.652 12.358 7.720 1.00 87.94 215 TYR A N 1
ATOM 1744 C CA . TYR A 1 215 ? -3.658 12.834 6.772 1.00 87.94 215 TYR A CA 1
ATOM 1745 C C . TYR A 1 215 ? -2.274 12.351 7.198 1.00 87.94 215 TYR A C 1
ATOM 1747 O O . TYR A 1 215 ? -1.754 12.747 8.239 1.00 87.94 215 TYR A O 1
ATOM 1755 N N . TYR A 1 216 ? -1.712 11.435 6.409 1.00 87.94 216 TYR A N 1
ATOM 1756 C CA . TYR A 1 216 ? -0.381 10.889 6.634 1.00 87.94 216 TYR A CA 1
ATOM 1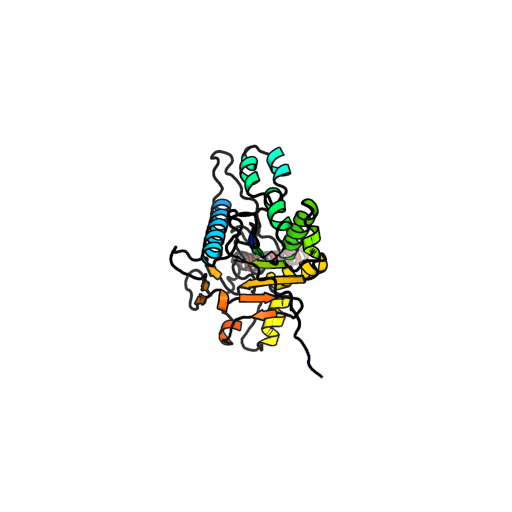757 C C . TYR A 1 216 ? 0.657 11.900 6.155 1.00 87.94 216 TYR A C 1
ATOM 1759 O O . TYR A 1 216 ? 0.813 12.131 4.957 1.00 87.94 216 TYR A O 1
ATOM 1767 N N . CYS A 1 217 ? 1.386 12.478 7.099 1.00 80.81 217 CYS A N 1
ATOM 1768 C CA . CYS A 1 217 ? 2.434 13.449 6.844 1.00 80.81 217 CYS A CA 1
ATOM 1769 C C . CYS A 1 217 ? 3.783 12.748 7.014 1.00 80.81 217 CYS A C 1
ATOM 1771 O O . CYS A 1 217 ? 4.256 12.532 8.138 1.00 80.81 217 CYS A O 1
ATOM 1773 N N . SER A 1 218 ? 4.407 12.366 5.894 1.00 66.50 218 SER A N 1
ATOM 1774 C CA . SER A 1 218 ? 5.790 11.894 5.921 1.00 66.50 218 SER A CA 1
ATOM 1775 C C . SER A 1 218 ? 6.684 13.026 6.406 1.00 66.50 218 SER A C 1
ATOM 1777 O O . SER A 1 218 ? 6.595 14.147 5.911 1.00 66.50 218 SER A O 1
ATOM 1779 N N . VAL A 1 219 ? 7.518 12.725 7.393 1.00 56.78 219 VAL A N 1
ATOM 1780 C CA . VAL A 1 219 ? 8.355 13.679 8.114 1.00 56.78 219 VAL A CA 1
ATOM 1781 C C . VAL A 1 219 ? 9.103 14.620 7.161 1.00 56.78 219 VAL A C 1
ATOM 1783 O O . VAL A 1 219 ? 10.014 14.200 6.458 1.00 56.78 219 VAL A O 1
ATOM 1786 N N . THR A 1 220 ? 8.765 15.909 7.176 1.00 46.50 220 THR A N 1
ATOM 1787 C CA . THR A 1 220 ? 9.417 16.956 6.364 1.00 46.50 220 THR A CA 1
ATOM 1788 C C . THR A 1 220 ? 10.774 17.406 6.920 1.00 46.50 220 THR A C 1
ATOM 1790 O O . THR A 1 220 ? 11.374 18.351 6.416 1.00 46.50 220 THR A O 1
ATOM 1793 N N . SER A 1 221 ? 11.298 16.751 7.961 1.00 43.12 221 SER A N 1
ATOM 1794 C CA . SER A 1 221 ? 12.602 17.088 8.536 1.00 43.12 221 SER A CA 1
ATOM 1795 C C . SER A 1 221 ? 13.455 15.851 8.798 1.00 43.12 221 SER A C 1
ATOM 1797 O O . SER A 1 221 ? 13.020 14.880 9.409 1.00 43.12 221 SER A O 1
ATOM 1799 N N . VAL A 1 222 ? 14.726 15.940 8.406 1.00 42.38 222 VAL A N 1
ATOM 1800 C CA . VAL A 1 222 ? 15.788 14.919 8.529 1.00 42.38 222 VAL A CA 1
ATOM 1801 C C . VAL A 1 222 ? 16.021 14.436 9.982 1.00 42.38 222 VAL A C 1
ATOM 1803 O O . VAL A 1 222 ? 16.808 13.525 10.215 1.00 42.38 222 VAL A O 1
ATOM 1806 N N . LYS A 1 223 ? 15.345 15.026 10.981 1.00 44.84 223 LYS A N 1
ATOM 1807 C CA . LYS A 1 223 ? 15.529 14.751 12.416 1.00 44.84 223 LYS A CA 1
ATOM 1808 C C . LYS A 1 223 ? 14.313 14.174 13.147 1.00 44.84 223 LYS A C 1
ATOM 1810 O O . LYS A 1 223 ? 14.478 13.795 14.304 1.00 44.84 223 LYS A O 1
ATOM 1815 N N . ALA A 1 224 ? 13.119 14.119 12.556 1.00 52.41 224 ALA A N 1
ATOM 1816 C CA . ALA A 1 224 ? 11.974 13.536 13.263 1.00 52.41 224 ALA A CA 1
ATOM 1817 C C . ALA A 1 224 ? 11.919 12.017 13.034 1.00 52.41 224 ALA A C 1
ATOM 1819 O O . ALA A 1 224 ? 11.966 11.537 11.905 1.00 52.41 224 ALA A O 1
ATOM 1820 N N . GLY A 1 225 ? 11.887 11.263 14.134 1.00 60.06 225 GLY A N 1
ATOM 1821 C CA . GLY A 1 225 ? 12.029 9.804 14.127 1.00 60.06 225 GLY A CA 1
ATOM 1822 C C . GLY A 1 225 ? 10.804 9.028 13.637 1.00 60.06 225 GLY A C 1
ATOM 1823 O O . GLY A 1 225 ? 10.935 7.836 13.392 1.00 60.06 225 GLY A O 1
ATOM 1824 N N . ASP A 1 226 ? 9.645 9.675 13.473 1.00 72.50 226 ASP A N 1
ATOM 1825 C CA . ASP A 1 226 ? 8.378 9.018 13.134 1.00 72.50 226 ASP A CA 1
ATOM 1826 C C . ASP A 1 226 ? 7.465 9.926 12.295 1.00 72.50 226 ASP A C 1
ATOM 1828 O O . ASP A 1 226 ? 7.375 11.131 12.540 1.00 72.50 226 ASP A O 1
ATOM 1832 N N . ALA A 1 227 ? 6.743 9.335 11.335 1.00 84.00 227 ALA A N 1
ATOM 1833 C CA . ALA A 1 227 ? 5.689 10.017 10.579 1.00 84.00 227 ALA A CA 1
ATOM 1834 C C . ALA A 1 227 ? 4.510 10.412 11.480 1.00 84.00 227 ALA A C 1
ATOM 1836 O O . ALA A 1 227 ? 4.238 9.736 12.479 1.00 84.00 227 ALA A O 1
ATOM 1837 N N . LEU A 1 228 ? 3.792 11.470 11.096 1.00 88.38 228 LEU A N 1
ATOM 1838 C CA . LEU A 1 228 ? 2.644 11.997 11.836 1.00 88.38 228 LEU A CA 1
ATOM 1839 C C . LEU A 1 228 ? 1.339 11.778 11.076 1.00 88.38 228 LEU A C 1
ATOM 1841 O O . LEU A 1 228 ? 1.321 11.784 9.848 1.00 88.38 228 LEU A O 1
ATOM 1845 N N . ILE A 1 229 ? 0.249 11.632 11.824 1.00 89.25 229 ILE A N 1
ATOM 1846 C CA . ILE A 1 229 ? -1.119 11.594 11.310 1.00 89.25 229 ILE A CA 1
ATOM 1847 C C . ILE A 1 229 ? -1.865 12.797 11.864 1.00 89.25 229 ILE A C 1
ATOM 1849 O O . ILE A 1 229 ? -1.984 12.934 13.084 1.00 89.25 229 ILE A O 1
ATOM 1853 N N . THR A 1 230 ? -2.364 13.657 10.983 1.00 90.00 230 THR A N 1
ATOM 1854 C CA . THR A 1 230 ? -3.123 14.850 11.370 1.00 90.00 230 THR A CA 1
ATOM 1855 C C . THR A 1 230 ? -4.567 14.778 10.896 1.00 90.00 230 THR A C 1
ATOM 1857 O O . THR A 1 230 ? -4.899 14.097 9.926 1.00 90.00 230 THR A O 1
ATOM 1860 N N . ASP A 1 231 ? -5.452 15.465 11.609 1.00 86.75 231 ASP A N 1
ATOM 1861 C CA . ASP A 1 231 ? -6.874 15.581 11.272 1.00 86.75 231 ASP A CA 1
ATOM 1862 C C . ASP A 1 231 ? -7.138 16.606 10.164 1.00 86.75 231 ASP A C 1
ATOM 1864 O O . ASP A 1 231 ? -8.170 16.548 9.510 1.00 86.75 231 ASP A O 1
ATOM 1868 N N . SER A 1 232 ? -6.210 17.527 9.907 1.00 83.25 232 SER A N 1
ATOM 1869 C CA . SER A 1 232 ? -6.305 18.516 8.830 1.00 83.25 232 SER A CA 1
ATOM 1870 C C . SER A 1 232 ? -4.929 18.829 8.242 1.00 83.25 232 SER A C 1
ATOM 1872 O O . SER A 1 232 ? -3.913 18.749 8.937 1.00 83.25 232 SER A O 1
ATOM 1874 N N . PHE A 1 233 ? -4.901 19.201 6.959 1.00 75.69 233 PHE A N 1
ATOM 1875 C CA . PHE A 1 233 ? -3.705 19.732 6.300 1.00 75.69 233 PHE A CA 1
ATOM 1876 C C . PHE A 1 233 ? -3.446 21.202 6.646 1.00 75.69 233 PHE A C 1
ATOM 1878 O O . PHE A 1 233 ? -2.296 21.617 6.739 1.00 75.69 233 PHE A O 1
ATOM 1885 N N . THR A 1 234 ? -4.503 22.001 6.816 1.00 78.81 234 THR A N 1
ATOM 1886 C CA . THR A 1 234 ? -4.397 23.465 6.939 1.00 78.81 234 THR A CA 1
ATOM 1887 C C . THR A 1 234 ? -4.477 23.950 8.378 1.00 78.81 234 THR A C 1
ATOM 1889 O O . THR A 1 234 ? -3.914 24.985 8.723 1.00 78.81 234 THR A O 1
ATOM 1892 N N . SER A 1 235 ? -5.206 23.239 9.234 1.00 82.50 235 SER A N 1
ATOM 1893 C CA . SER A 1 235 ? -5.447 23.648 10.621 1.00 82.50 235 SER A CA 1
ATOM 1894 C C . SER A 1 235 ? -5.638 22.415 11.502 1.00 82.50 235 SER A C 1
ATOM 1896 O O . SER A 1 235 ? -6.764 22.131 11.913 1.00 82.50 235 SER A O 1
ATOM 1898 N N . PRO A 1 236 ? -4.571 21.627 11.732 1.00 84.19 236 PRO A N 1
ATOM 1899 C CA . PRO A 1 236 ? -4.665 20.413 12.528 1.00 84.19 236 PRO A CA 1
ATOM 1900 C C . PRO A 1 236 ? -5.022 20.746 13.978 1.00 84.19 236 PRO A C 1
ATOM 1902 O O . PRO A 1 236 ? -4.326 21.524 14.633 1.00 84.19 236 PRO A O 1
ATOM 1905 N N . THR A 1 237 ? -6.093 20.145 14.491 1.00 85.31 237 THR A N 1
ATOM 1906 C CA . THR A 1 237 ? -6.456 20.216 15.915 1.00 85.31 237 THR A CA 1
ATOM 1907 C C . THR A 1 237 ? -5.927 19.011 16.686 1.00 85.31 237 THR A C 1
ATOM 1909 O O . THR A 1 237 ? -5.779 19.060 17.908 1.00 85.31 237 THR A O 1
ATOM 1912 N N . MET A 1 238 ? -5.584 17.936 15.971 1.00 84.81 238 MET A N 1
ATOM 1913 C CA . MET A 1 238 ? -5.017 16.712 16.512 1.00 84.81 238 MET A CA 1
ATOM 1914 C C . MET A 1 238 ? -3.840 16.234 15.660 1.00 84.81 238 MET A C 1
ATOM 1916 O O . MET A 1 238 ? -3.873 16.245 14.432 1.00 84.81 238 MET A O 1
ATOM 1920 N N . SER A 1 239 ? -2.793 15.761 16.334 1.00 87.62 239 SER A N 1
ATOM 1921 C CA . SER A 1 239 ? -1.626 15.146 15.705 1.00 87.62 239 SER A CA 1
ATOM 1922 C C . SER A 1 239 ? -1.223 13.911 16.496 1.00 87.62 239 SER A C 1
ATOM 1924 O O . SER A 1 239 ? -1.133 13.956 17.726 1.00 87.62 239 SER A O 1
ATOM 1926 N N . LEU A 1 240 ? -1.024 12.803 15.792 1.00 87.81 240 LEU A N 1
ATOM 1927 C CA . LEU A 1 240 ? -0.628 11.517 16.353 1.00 87.81 240 LEU A CA 1
ATOM 1928 C C . LEU A 1 240 ? 0.667 11.050 15.711 1.00 87.81 240 LEU A C 1
ATOM 1930 O O . LEU A 1 240 ? 0.905 11.291 14.529 1.00 87.81 240 LEU A O 1
ATOM 1934 N N . LEU A 1 241 ? 1.467 10.293 16.458 1.00 88.25 241 LEU A N 1
ATOM 1935 C CA . LEU A 1 241 ? 2.489 9.467 15.826 1.00 88.25 241 LEU A CA 1
ATOM 1936 C C . LEU A 1 241 ? 1.791 8.421 14.944 1.00 88.25 241 LEU A C 1
ATOM 1938 O O . LEU A 1 241 ? 0.761 7.868 15.329 1.00 88.25 241 LEU A O 1
ATOM 1942 N N . SER A 1 242 ? 2.359 8.106 13.782 1.00 87.50 242 SER A N 1
ATOM 1943 C CA . SER A 1 242 ? 1.824 7.098 12.846 1.00 87.50 242 SER A CA 1
ATOM 1944 C C . SER A 1 242 ? 1.520 5.761 13.512 1.00 87.50 242 SER A C 1
ATOM 1946 O O . SER A 1 242 ? 0.448 5.199 13.299 1.00 87.50 242 SER A O 1
ATOM 1948 N N . GLN A 1 243 ? 2.391 5.312 14.416 1.00 87.00 243 GLN A N 1
ATOM 1949 C CA . GLN A 1 243 ? 2.183 4.101 15.206 1.00 87.00 243 GLN A CA 1
ATOM 1950 C C . GLN A 1 243 ? 0.926 4.161 16.084 1.00 87.00 243 GLN A C 1
ATOM 1952 O O . GLN A 1 243 ? 0.377 3.120 16.404 1.00 87.00 243 GLN A O 1
ATOM 1957 N N . GLN A 1 244 ? 0.449 5.337 16.491 1.00 87.75 244 GLN A N 1
ATOM 1958 C CA . GLN A 1 244 ? -0.776 5.490 17.289 1.00 87.75 244 GLN A CA 1
ATOM 1959 C C . GLN A 1 244 ? -2.040 5.519 16.418 1.00 87.75 244 GLN A C 1
ATOM 1961 O O . GLN A 1 244 ? -3.111 5.168 16.904 1.00 87.75 244 GLN A O 1
ATOM 1966 N N . GLY A 1 245 ? -1.920 5.935 15.153 1.00 87.25 245 GLY A N 1
ATOM 1967 C CA . GLY A 1 245 ? -3.016 6.000 14.180 1.00 87.25 245 GLY A CA 1
ATOM 1968 C C . GLY A 1 245 ? -3.113 4.787 13.247 1.00 87.25 245 GLY A C 1
ATOM 1969 O O . GLY A 1 245 ? -3.889 4.822 12.290 1.00 87.25 245 GLY A O 1
ATOM 1970 N N . GLU A 1 246 ? -2.308 3.747 13.484 1.00 92.81 246 GLU A N 1
ATOM 1971 C CA . GLU A 1 246 ? -2.223 2.556 12.638 1.00 92.81 246 GLU A CA 1
ATOM 1972 C C . GLU A 1 246 ? -3.389 1.589 12.893 1.00 92.81 246 GLU A C 1
ATOM 1974 O O . GLU A 1 246 ? -3.744 1.261 14.033 1.00 92.81 246 GLU A O 1
ATOM 1979 N N . TYR A 1 247 ? -3.941 1.075 11.799 1.00 96.12 247 TYR A N 1
ATOM 1980 C CA . TYR A 1 247 ? -4.885 -0.033 11.782 1.00 96.12 247 TYR A CA 1
ATOM 1981 C C . TYR A 1 247 ? -4.294 -1.171 10.964 1.00 96.12 247 TYR A C 1
ATOM 1983 O O . TYR A 1 247 ? -3.778 -0.960 9.868 1.00 96.12 247 TYR A O 1
ATOM 1991 N N . THR A 1 248 ? -4.376 -2.381 11.505 1.00 98.00 248 THR A N 1
ATOM 1992 C CA . THR A 1 248 ? -3.893 -3.605 10.871 1.00 98.00 248 THR A CA 1
ATOM 1993 C C . THR A 1 248 ? -5.069 -4.539 10.625 1.00 98.00 248 THR A C 1
ATOM 1995 O O . THR A 1 248 ? -5.748 -4.942 11.568 1.00 98.00 248 THR A O 1
ATOM 1998 N N . VAL A 1 249 ? -5.296 -4.901 9.367 1.00 98.50 249 VAL A N 1
ATOM 1999 C CA . VAL A 1 249 ? -6.287 -5.889 8.931 1.00 98.50 249 VAL A CA 1
ATOM 2000 C C . VAL A 1 249 ? -5.576 -7.196 8.589 1.00 98.50 249 VAL A C 1
ATOM 2002 O O . VAL A 1 249 ? -4.558 -7.201 7.897 1.00 98.50 249 VAL A O 1
ATOM 2005 N N . SER A 1 250 ? -6.107 -8.308 9.091 1.00 98.06 250 SER A N 1
ATOM 2006 C CA . SER A 1 250 ? -5.604 -9.659 8.833 1.00 98.06 250 SER A CA 1
ATOM 2007 C C . SER A 1 250 ? -6.723 -10.697 8.966 1.00 98.06 250 SER A C 1
ATOM 2009 O O . SER A 1 250 ? -7.887 -10.367 9.214 1.00 98.06 250 SER A O 1
ATOM 2011 N N . GLU A 1 251 ? -6.381 -11.977 8.836 1.00 95.88 251 GLU A N 1
ATOM 2012 C CA . GLU A 1 251 ? -7.310 -13.093 9.017 1.00 95.88 251 GLU A CA 1
ATOM 2013 C C . GLU A 1 251 ? -7.954 -13.114 10.413 1.00 95.88 251 GLU A C 1
ATOM 2015 O O . GLU A 1 251 ? -9.128 -13.465 10.533 1.00 95.88 251 GLU A O 1
ATOM 2020 N N . SER A 1 252 ? -7.230 -12.687 11.455 1.00 96.00 252 SER A N 1
ATOM 2021 C CA . SER A 1 252 ? -7.748 -12.630 12.830 1.00 96.00 252 SER A CA 1
ATOM 2022 C C . SER A 1 252 ? -8.686 -11.448 13.096 1.00 96.00 252 SER A C 1
ATOM 2024 O O . SER A 1 252 ? -9.281 -11.380 14.169 1.00 96.00 252 SER A O 1
ATOM 2026 N N . GLY A 1 253 ? -8.845 -10.531 12.137 1.00 97.25 253 GLY A N 1
ATOM 2027 C CA . GLY A 1 253 ? -9.673 -9.335 12.268 1.00 97.25 253 GLY A CA 1
ATOM 2028 C C . GLY A 1 253 ? -8.905 -8.041 12.024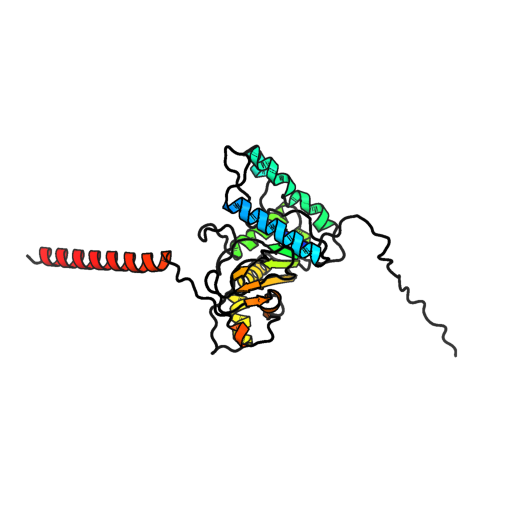 1.00 97.25 253 GLY A C 1
ATOM 2029 O O . GLY A 1 253 ? -7.816 -8.035 11.443 1.00 97.25 253 GLY A O 1
ATOM 2030 N N . CYS A 1 254 ? -9.499 -6.932 12.463 1.00 97.69 254 CYS A N 1
ATOM 2031 C CA . CYS A 1 254 ? -8.853 -5.627 12.486 1.00 97.69 254 CYS A CA 1
ATOM 2032 C C . CYS A 1 254 ? -8.420 -5.288 13.914 1.00 97.69 254 CYS A C 1
ATOM 2034 O O . CYS A 1 254 ? -9.199 -5.419 14.858 1.00 97.69 254 CYS A O 1
ATOM 2036 N N . VAL A 1 255 ? -7.176 -4.845 14.068 1.00 96.44 255 VAL A N 1
ATOM 2037 C CA . VAL A 1 255 ? -6.615 -4.372 15.335 1.00 96.44 255 VAL A CA 1
ATOM 2038 C C . VAL A 1 255 ? -6.000 -2.994 15.148 1.00 96.44 255 VAL A C 1
ATOM 2040 O O . VAL A 1 255 ? -5.595 -2.616 14.050 1.00 96.44 255 VAL A O 1
ATOM 2043 N N . THR A 1 256 ? -5.899 -2.247 16.239 1.00 93.81 256 THR A N 1
ATOM 2044 C CA . THR A 1 256 ? -5.196 -0.966 16.276 1.00 93.81 256 THR A CA 1
ATOM 2045 C C . THR A 1 256 ? -4.267 -0.933 17.477 1.00 93.81 256 THR A C 1
ATOM 2047 O O . THR A 1 256 ? -4.598 -1.442 18.551 1.00 93.81 256 THR A O 1
ATOM 2050 N N . SER A 1 257 ? -3.107 -0.321 17.287 1.00 84.56 257 SER A N 1
ATOM 2051 C CA . SER A 1 257 ? -2.160 0.058 18.338 1.00 84.56 257 SER A CA 1
ATOM 2052 C C . SER A 1 257 ? -2.646 1.258 19.157 1.00 84.56 257 SER A C 1
ATOM 2054 O O . SER A 1 257 ? -2.039 1.600 20.172 1.00 84.56 257 SER A O 1
ATOM 2056 N N . CYS A 1 258 ? -3.752 1.887 18.753 1.00 82.88 258 CYS A N 1
ATOM 2057 C CA . CYS A 1 258 ? -4.367 2.964 19.495 1.00 82.88 258 CYS A CA 1
ATOM 2058 C C . CYS A 1 258 ? -4.879 2.493 20.869 1.00 82.88 258 CYS A C 1
ATOM 2060 O O . CYS A 1 258 ? -5.772 1.641 20.985 1.00 82.88 258 CYS A O 1
ATOM 2062 N N . THR A 1 259 ? -4.329 3.098 21.922 1.00 82.25 259 THR A N 1
ATOM 2063 C CA . THR A 1 259 ? -4.707 2.842 23.317 1.00 82.25 259 THR A CA 1
ATOM 2064 C C . THR A 1 259 ? -5.777 3.795 23.845 1.00 82.25 259 THR A C 1
ATOM 2066 O O . THR A 1 259 ? -6.372 3.498 24.876 1.00 82.25 259 THR A O 1
ATOM 2069 N N . LYS A 1 260 ? -6.041 4.921 23.164 1.00 84.94 260 LYS A N 1
ATOM 2070 C CA . LYS A 1 260 ? -7.032 5.919 23.593 1.00 84.94 260 LYS A CA 1
ATOM 2071 C C . LYS A 1 260 ? -8.295 5.838 22.745 1.00 84.94 260 LYS A C 1
ATOM 2073 O O . LYS A 1 260 ? -8.239 6.041 21.535 1.00 84.94 260 LYS A O 1
ATOM 2078 N N . ASP A 1 261 ? -9.439 5.635 23.386 1.00 83.31 261 ASP A N 1
ATOM 2079 C CA . ASP A 1 261 ? -10.710 5.467 22.674 1.00 83.31 261 ASP A CA 1
ATOM 2080 C C . ASP A 1 261 ? -11.098 6.695 21.837 1.00 83.31 261 ASP A C 1
ATOM 2082 O O . ASP A 1 261 ? -11.605 6.539 20.731 1.00 83.31 261 ASP A O 1
ATOM 2086 N N . ASP A 1 262 ? -10.775 7.914 22.283 1.00 80.62 262 ASP A N 1
ATOM 2087 C CA . ASP A 1 262 ? -11.057 9.136 21.512 1.00 80.62 262 ASP A CA 1
ATOM 2088 C C . ASP A 1 262 ? -10.348 9.174 20.148 1.00 80.62 262 ASP A C 1
ATOM 2090 O O . ASP A 1 262 ? -10.847 9.785 19.203 1.00 80.62 262 ASP A O 1
ATOM 2094 N N . TYR A 1 263 ? -9.207 8.498 20.009 1.00 84.56 263 TYR A N 1
ATOM 2095 C CA . TYR A 1 263 ? -8.456 8.446 18.753 1.00 84.56 263 TYR A CA 1
ATOM 2096 C C . TYR A 1 263 ? -9.012 7.386 17.788 1.00 84.56 263 TYR A C 1
ATOM 2098 O O . TYR A 1 263 ? -8.691 7.415 16.602 1.00 84.56 263 TYR A O 1
ATOM 2106 N N . LEU A 1 264 ? -9.892 6.484 18.244 1.00 85.62 264 LEU A N 1
ATOM 2107 C CA . LEU A 1 264 ? -10.619 5.571 17.349 1.00 85.62 264 LEU A CA 1
ATOM 2108 C C . LEU A 1 264 ? -11.532 6.343 16.389 1.00 85.62 264 LEU A C 1
ATOM 2110 O O . LEU A 1 264 ? -11.720 5.954 15.238 1.00 85.62 264 LEU A O 1
ATOM 2114 N N . TYR A 1 265 ? -12.052 7.478 16.858 1.00 84.44 265 TYR A N 1
ATOM 2115 C CA . TYR A 1 265 ? -12.928 8.366 16.100 1.00 84.44 265 TYR A CA 1
ATOM 2116 C C . TYR A 1 265 ? -12.172 9.506 15.435 1.00 84.44 265 TYR A C 1
ATOM 2118 O O . TYR A 1 265 ? -12.822 10.496 15.106 1.00 84.44 265 TYR A O 1
ATOM 2126 N N . PHE A 1 266 ? -10.842 9.375 15.269 1.00 81.06 266 PHE A N 1
ATOM 2127 C CA . PHE A 1 266 ? -9.944 10.427 14.787 1.00 81.06 266 PHE A CA 1
ATOM 2128 C C . PHE A 1 266 ? -10.674 11.314 13.773 1.00 81.06 266 PHE A C 1
ATOM 2130 O O . PHE A 1 266 ? -11.112 10.785 12.733 1.00 81.06 266 PHE A O 1
ATOM 2137 N N . PRO A 1 267 ? -10.956 12.579 14.141 1.00 76.56 267 PRO A N 1
ATOM 2138 C CA . PRO A 1 267 ? -11.860 13.409 13.378 1.00 76.56 267 PRO A CA 1
ATOM 2139 C C . PRO A 1 267 ? -11.179 13.662 12.049 1.00 76.56 267 PRO A C 1
ATOM 2141 O O . PRO A 1 267 ? -10.050 14.121 11.997 1.00 76.56 267 PRO A O 1
ATOM 2144 N N . ILE A 1 268 ? -11.834 13.284 10.967 1.00 77.94 268 ILE A N 1
ATOM 2145 C CA . ILE A 1 268 ? -11.359 13.627 9.638 1.00 77.94 268 ILE A CA 1
ATOM 2146 C C . ILE A 1 268 ? -12.489 14.462 9.080 1.00 77.94 268 ILE A C 1
ATOM 2148 O O . ILE A 1 268 ? -13.566 13.898 8.848 1.00 77.94 268 ILE A O 1
ATOM 2152 N N . PRO A 1 269 ? -12.301 15.786 8.948 1.00 68.00 269 PRO A N 1
ATOM 2153 C CA . PRO A 1 269 ? -13.240 16.596 8.217 1.00 68.00 269 PRO A CA 1
ATOM 2154 C C . PRO A 1 269 ? -13.294 15.971 6.832 1.00 68.00 269 PRO A C 1
ATOM 2156 O O . PRO A 1 269 ? -12.296 15.929 6.107 1.00 68.00 269 PRO A O 1
ATOM 2159 N N . LEU A 1 270 ? -14.448 15.392 6.505 1.00 59.25 270 LEU A N 1
ATOM 2160 C CA . LEU A 1 270 ? -14.747 15.101 5.123 1.00 59.25 270 LEU A CA 1
ATOM 2161 C C . LEU A 1 270 ? -14.678 16.464 4.449 1.00 59.25 270 LEU A C 1
ATOM 2163 O O . LEU A 1 270 ? -15.482 17.344 4.747 1.00 59.25 270 LEU A O 1
ATOM 2167 N N . LEU A 1 271 ? -13.662 16.668 3.615 1.00 53.53 271 LEU A N 1
ATOM 2168 C CA . LEU A 1 271 ? -13.773 17.673 2.580 1.00 53.53 271 LEU A CA 1
ATOM 2169 C C . LEU A 1 271 ? -14.959 17.187 1.755 1.00 53.53 271 LEU A C 1
ATOM 2171 O O . LEU A 1 271 ? -14.815 16.250 0.967 1.00 53.53 271 LEU A O 1
ATOM 2175 N N . ASP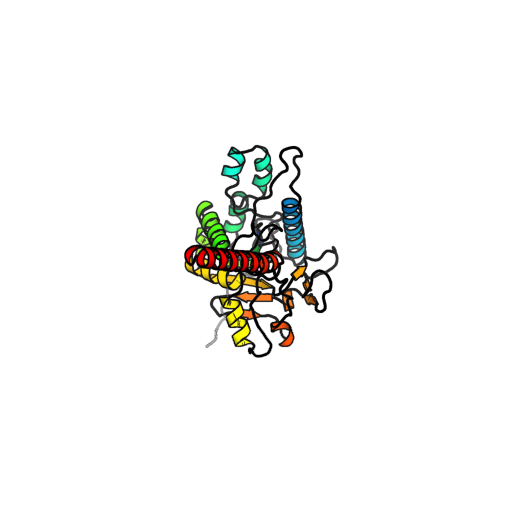 A 1 272 ? -16.147 17.724 2.038 1.00 40.75 272 ASP A N 1
ATOM 2176 C CA . ASP A 1 272 ? -17.292 17.593 1.155 1.00 40.75 272 ASP A CA 1
ATOM 2177 C C . ASP A 1 272 ? -16.763 17.992 -0.209 1.00 40.75 272 ASP A C 1
ATOM 2179 O O . ASP A 1 272 ? -16.353 19.132 -0.418 1.00 40.75 272 ASP A O 1
ATOM 2183 N N . ASN A 1 273 ? -16.603 16.995 -1.075 1.00 41.47 273 ASN A N 1
ATOM 2184 C CA . ASN A 1 273 ? -15.927 17.153 -2.343 1.00 41.47 273 ASN A CA 1
ATOM 2185 C C . ASN A 1 273 ? -16.596 18.340 -3.056 1.00 41.47 273 ASN A C 1
ATOM 2187 O O . ASN A 1 273 ? -17.785 18.226 -3.371 1.00 41.47 273 ASN A O 1
ATOM 2191 N N . PRO A 1 274 ? -15.914 19.476 -3.297 1.00 41.31 274 PRO A N 1
ATOM 2192 C CA . PRO A 1 274 ? -16.564 20.621 -3.928 1.00 41.31 274 PRO A CA 1
ATOM 2193 C C . PRO A 1 274 ? -17.090 20.257 -5.327 1.00 41.31 274 PRO A C 1
ATOM 2195 O O . PRO A 1 274 ? -18.064 20.842 -5.792 1.00 41.31 274 PRO A O 1
ATOM 2198 N N . ALA A 1 275 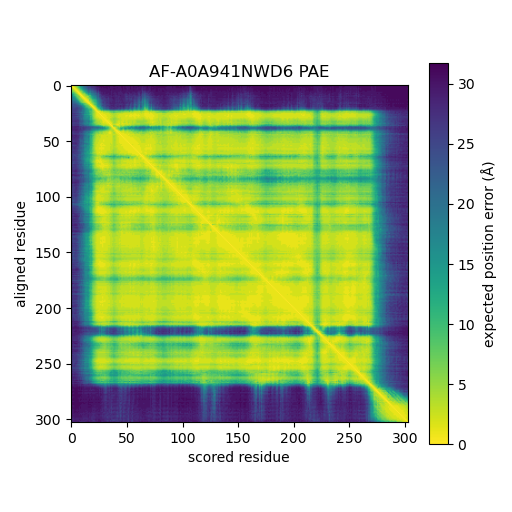? -16.543 19.203 -5.952 1.00 44.06 275 ALA A N 1
ATOM 2199 C CA . ALA A 1 275 ? -17.066 18.627 -7.189 1.00 44.06 275 ALA A CA 1
ATOM 2200 C C . ALA A 1 275 ? -18.416 17.890 -7.033 1.00 44.06 275 ALA A C 1
ATOM 2202 O O . ALA A 1 275 ? -19.145 17.752 -8.013 1.00 44.06 275 ALA A O 1
ATOM 2203 N N . ASN A 1 276 ? -18.775 17.428 -5.830 1.00 40.19 276 ASN A N 1
ATOM 2204 C CA . ASN A 1 276 ? -20.082 16.825 -5.542 1.00 40.19 276 ASN A CA 1
ATOM 2205 C C . ASN A 1 276 ? -21.113 17.862 -5.078 1.00 40.19 276 ASN A C 1
ATOM 2207 O O . ASN A 1 276 ? -22.278 17.730 -5.440 1.00 40.19 276 ASN A O 1
ATOM 2211 N N . ALA A 1 277 ? -20.697 18.904 -4.347 1.00 38.66 277 ALA A N 1
ATOM 2212 C CA . ALA A 1 277 ? -21.578 20.021 -3.993 1.00 38.66 277 ALA A CA 1
ATOM 2213 C C . ALA A 1 277 ? -22.040 20.782 -5.251 1.00 38.66 277 ALA A C 1
ATOM 2215 O O . ALA A 1 277 ? -23.236 20.944 -5.470 1.00 38.66 277 ALA A O 1
ATOM 2216 N N . ALA A 1 278 ? -21.111 21.098 -6.163 1.00 40.22 278 ALA A N 1
ATOM 2217 C CA . ALA A 1 278 ? -21.438 21.751 -7.433 1.00 40.22 278 ALA A CA 1
ATOM 2218 C C . ALA A 1 278 ? -22.312 20.886 -8.365 1.00 40.22 278 ALA A C 1
ATOM 2220 O O . ALA A 1 278 ? -23.084 21.419 -9.157 1.00 40.22 278 ALA A O 1
ATOM 2221 N N . ARG A 1 279 ? -22.216 19.549 -8.277 1.00 44.81 279 ARG A N 1
ATOM 2222 C CA . ARG A 1 279 ? -23.065 18.626 -9.052 1.00 44.81 279 ARG A CA 1
ATOM 2223 C C . ARG A 1 279 ? -24.477 18.503 -8.489 1.00 44.81 279 ARG A C 1
ATOM 2225 O O . ARG A 1 279 ? -25.406 18.409 -9.277 1.00 44.81 279 ARG A O 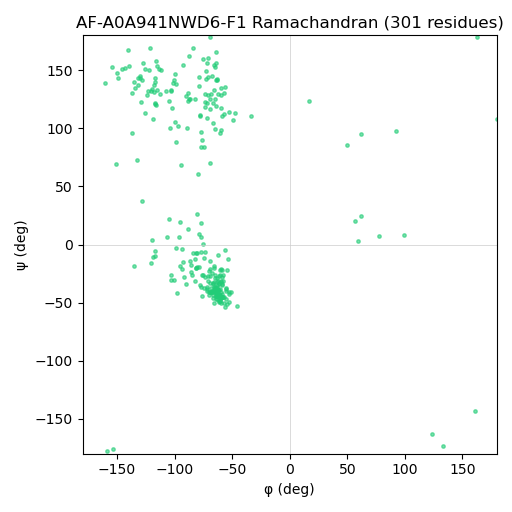1
ATOM 2232 N N . ALA A 1 280 ? -24.649 18.523 -7.168 1.00 41.59 280 ALA A N 1
ATOM 2233 C CA . ALA A 1 280 ? -25.979 18.518 -6.560 1.00 41.59 280 ALA A CA 1
ATOM 2234 C C . ALA A 1 280 ? -26.749 19.809 -6.889 1.00 41.59 280 ALA A C 1
ATOM 2236 O O . ALA A 1 280 ? -27.926 19.746 -7.244 1.00 41.59 280 ALA A O 1
ATOM 2237 N N . ASP A 1 281 ? -26.059 20.953 -6.872 1.00 43.97 281 ASP A N 1
ATOM 2238 C CA . ASP A 1 281 ? -26.661 22.245 -7.206 1.00 43.97 281 ASP A CA 1
ATOM 2239 C C . ASP A 1 281 ? -26.995 22.353 -8.705 1.00 43.97 281 ASP A C 1
ATOM 2241 O O . ASP A 1 281 ? -28.093 22.788 -9.053 1.00 43.97 281 ASP A O 1
ATOM 2245 N N . ALA A 1 282 ? -26.116 21.873 -9.598 1.00 44.00 282 ALA A N 1
ATOM 2246 C CA . ALA A 1 282 ? -26.360 21.870 -11.046 1.00 44.00 282 ALA A CA 1
ATOM 2247 C C . ALA A 1 282 ? -27.497 20.920 -11.467 1.00 44.00 282 ALA A C 1
ATOM 2249 O O . ALA A 1 282 ? -28.337 21.298 -12.279 1.00 44.00 282 ALA A O 1
ATOM 2250 N N . GLN A 1 283 ? -27.576 19.722 -10.875 1.00 44.25 283 GLN A N 1
ATOM 2251 C CA . GLN A 1 283 ? -28.665 18.775 -11.147 1.00 44.25 283 GLN A CA 1
ATOM 2252 C C . GLN A 1 283 ? -30.019 19.332 -10.669 1.00 44.25 283 GLN A C 1
ATOM 2254 O O . GLN A 1 283 ? -31.026 19.192 -11.354 1.00 44.25 283 GLN A O 1
ATOM 2259 N N . SER A 1 284 ? -30.036 20.031 -9.526 1.00 50.59 284 SER A N 1
ATOM 2260 C CA . SER A 1 284 ? -31.254 20.656 -8.996 1.00 50.59 284 SER A CA 1
ATOM 2261 C C . SER A 1 284 ? -31.749 21.843 -9.830 1.00 50.59 284 SER A C 1
ATOM 2263 O O . SER A 1 284 ? -32.948 22.121 -9.838 1.00 50.59 284 SER A O 1
ATOM 2265 N N . ALA A 1 285 ? -30.847 22.535 -10.536 1.00 51.53 285 ALA A N 1
ATOM 2266 C CA . ALA A 1 285 ? -31.187 23.633 -11.435 1.00 51.53 285 ALA A CA 1
ATOM 2267 C C . ALA A 1 285 ? -31.788 23.116 -12.755 1.00 51.53 285 ALA A C 1
ATOM 2269 O O . ALA A 1 285 ? -32.841 23.609 -13.165 1.00 51.53 285 ALA A O 1
ATOM 2270 N N . ASP A 1 286 ? -31.189 22.077 -13.349 1.00 52.66 286 ASP A N 1
ATOM 2271 C CA . ASP A 1 286 ? -31.687 21.433 -14.576 1.00 52.66 286 ASP A CA 1
ATOM 2272 C C . ASP A 1 286 ? -33.067 20.777 -14.371 1.00 52.66 286 ASP A C 1
ATOM 2274 O O . ASP A 1 286 ? -33.959 20.919 -15.213 1.00 52.66 286 ASP A O 1
ATOM 2278 N N . ASP A 1 287 ? -33.289 20.122 -13.225 1.00 55.81 287 ASP A N 1
ATOM 2279 C CA . ASP A 1 287 ? -34.575 19.487 -12.905 1.00 55.81 287 ASP A CA 1
ATOM 2280 C C . ASP A 1 287 ? -35.700 20.526 -12.717 1.00 55.81 287 ASP A C 1
ATOM 2282 O O . ASP A 1 287 ? -36.857 20.291 -13.084 1.00 55.81 287 ASP A O 1
ATOM 2286 N N . ASN A 1 288 ? -35.373 21.709 -12.182 1.00 62.91 288 ASN A N 1
ATOM 2287 C CA . ASN A 1 288 ? -36.334 22.799 -12.003 1.00 62.91 288 ASN A CA 1
ATOM 2288 C C . ASN A 1 288 ? -36.671 23.483 -13.338 1.00 62.91 288 ASN A C 1
ATOM 2290 O O . ASN A 1 288 ? -37.830 23.829 -13.581 1.00 62.91 288 ASN A O 1
ATOM 2294 N N . GLU A 1 289 ? -35.683 23.639 -14.223 1.00 63.91 289 GLU A N 1
ATOM 2295 C CA . GLU A 1 289 ? -35.876 24.224 -15.552 1.00 63.91 289 GLU A CA 1
ATOM 2296 C C . GLU A 1 289 ? -36.694 23.291 -16.463 1.00 63.91 289 GLU A C 1
ATOM 2298 O O . GLU A 1 289 ? -37.634 23.746 -17.124 1.00 63.91 289 GLU A O 1
ATOM 2303 N N . GLN A 1 290 ? -36.450 21.974 -16.422 1.00 62.56 290 GLN A N 1
ATOM 2304 C CA . GLN A 1 290 ? -37.292 20.989 -17.115 1.00 62.56 290 GLN A CA 1
ATOM 2305 C C . GLN A 1 290 ? -38.731 20.978 -16.588 1.00 62.56 290 GLN A C 1
ATOM 2307 O O . GLN A 1 290 ? -39.676 20.977 -17.384 1.00 62.56 290 GLN A O 1
ATOM 2312 N N . ALA A 1 291 ? -38.925 21.038 -15.267 1.00 66.94 291 ALA A N 1
ATOM 2313 C CA . ALA A 1 291 ? -40.259 21.102 -14.675 1.00 66.94 291 ALA A CA 1
ATOM 2314 C C . ALA A 1 291 ? -41.019 22.381 -15.082 1.00 66.94 291 ALA A C 1
ATOM 2316 O O . ALA A 1 291 ? -42.234 22.346 -15.324 1.00 66.94 291 ALA A O 1
ATOM 2317 N N . GLU A 1 292 ? -40.328 23.519 -15.205 1.00 72.25 292 GLU A N 1
ATOM 2318 C CA . GLU A 1 292 ? -40.938 24.771 -15.657 1.00 72.25 292 GLU A CA 1
ATOM 2319 C C . GLU A 1 292 ? -41.276 24.742 -17.158 1.00 72.25 292 GLU A C 1
ATOM 2321 O O . GLU A 1 292 ? -42.351 25.207 -17.567 1.00 72.25 292 GLU A O 1
ATOM 2326 N N . LEU A 1 293 ? -40.414 24.131 -17.978 1.00 67.50 293 LEU A N 1
ATOM 2327 C CA . LEU A 1 293 ? -40.632 23.950 -19.413 1.00 67.50 293 LEU A CA 1
ATOM 2328 C C . LEU A 1 293 ? -41.842 23.044 -19.690 1.00 67.50 293 LEU A C 1
ATOM 2330 O O . LEU A 1 293 ? -42.709 23.388 -20.501 1.00 67.50 293 LEU A O 1
ATOM 2334 N N . GLU A 1 294 ? -41.970 21.928 -18.967 1.00 72.06 294 GLU A N 1
ATOM 2335 C CA . GLU A 1 294 ? -43.129 21.034 -19.068 1.00 72.06 294 GLU A CA 1
ATOM 2336 C C . GLU A 1 294 ? -44.430 21.725 -18.643 1.00 72.06 294 GLU A C 1
ATOM 2338 O O . GLU A 1 294 ? -45.479 21.554 -19.278 1.00 72.06 294 GLU A O 1
ATOM 2343 N N . LYS A 1 295 ? -44.375 22.563 -17.602 1.00 75.50 295 LYS A N 1
ATOM 2344 C CA . LYS A 1 295 ? -45.528 23.341 -17.135 1.00 75.50 295 LYS A CA 1
ATOM 2345 C C . LYS A 1 295 ? -45.974 24.378 -18.171 1.00 75.50 295 LYS A C 1
ATOM 2347 O O . LYS A 1 295 ? -47.179 24.544 -18.384 1.00 75.50 295 LYS A O 1
ATOM 2352 N N . ARG A 1 296 ? -45.033 25.040 -18.858 1.00 75.31 296 ARG A N 1
ATOM 2353 C CA . ARG A 1 296 ? -45.324 25.978 -19.961 1.00 75.31 296 ARG A CA 1
ATOM 2354 C C . ARG A 1 296 ? -45.911 25.260 -21.178 1.00 75.31 296 ARG A C 1
ATOM 2356 O O . ARG A 1 296 ? -46.924 25.710 -21.713 1.00 75.31 296 ARG A O 1
ATOM 2363 N N . LEU A 1 297 ? -45.353 24.110 -21.558 1.00 68.00 297 LEU A N 1
ATOM 2364 C CA . LEU A 1 297 ? -45.854 23.293 -22.669 1.00 68.00 297 LEU A CA 1
ATOM 2365 C C . LEU A 1 297 ? -47.267 22.747 -22.416 1.00 68.00 297 LEU A C 1
ATOM 2367 O O . LEU A 1 297 ? -48.088 22.727 -23.333 1.00 68.00 297 LEU A O 1
ATOM 2371 N N . ARG A 1 298 ? -47.597 22.355 -21.178 1.00 71.94 298 ARG A N 1
ATOM 2372 C CA . ARG A 1 298 ? -48.969 21.950 -20.817 1.00 71.94 298 ARG A CA 1
ATOM 2373 C C . ARG A 1 298 ? -49.968 23.101 -20.912 1.00 71.94 298 ARG A C 1
ATOM 2375 O O . ARG A 1 298 ? -51.098 22.876 -21.328 1.00 71.94 298 ARG A O 1
ATOM 2382 N N . LYS A 1 299 ? -49.559 24.324 -20.563 1.00 71.62 299 LYS A N 1
ATOM 2383 C CA . LYS A 1 299 ? -50.429 25.509 -20.630 1.00 71.62 299 LYS A CA 1
ATOM 2384 C C . LYS A 1 299 ? -50.753 25.912 -22.073 1.00 71.62 299 LYS A C 1
ATOM 2386 O O . LYS A 1 299 ? -51.866 26.350 -22.331 1.00 71.62 299 LYS A O 1
ATOM 2391 N N . LEU A 1 300 ? -49.815 25.708 -23.000 1.00 64.56 300 LEU A N 1
ATOM 2392 C CA . LEU A 1 300 ? -49.999 25.972 -24.433 1.00 64.56 300 LEU A CA 1
ATOM 2393 C C . LEU A 1 300 ? -50.867 24.926 -25.146 1.00 64.56 300 LEU A C 1
ATOM 2395 O O . LEU A 1 300 ? -51.493 25.251 -26.142 1.00 64.56 300 LEU A O 1
ATOM 2399 N N . LYS A 1 301 ? -50.934 23.685 -24.647 1.00 63.59 301 LYS A N 1
ATOM 2400 C CA . LYS A 1 301 ? -51.804 22.628 -25.205 1.00 63.59 301 LYS A CA 1
ATOM 2401 C C . LYS A 1 301 ? -53.270 22.718 -24.756 1.00 63.59 301 LYS A C 1
ATOM 2403 O O . LYS A 1 301 ? -54.087 21.929 -25.217 1.00 63.59 301 LYS A O 1
ATOM 2408 N N . LEU A 1 302 ? -53.581 23.616 -23.820 1.00 58.88 302 LEU A N 1
ATOM 2409 C CA . LEU A 1 302 ? -54.925 23.841 -23.270 1.00 58.88 302 LEU A CA 1
ATOM 2410 C C . LEU A 1 302 ? -55.561 25.152 -23.771 1.00 58.88 302 LEU A C 1
ATOM 2412 O O . LEU A 1 302 ? -56.621 25.536 -23.276 1.00 58.88 302 LEU A O 1
ATOM 2416 N N . GLN A 1 303 ? -54.909 25.831 -24.717 1.00 52.75 303 GLN A N 1
ATOM 2417 C CA . GLN A 1 303 ? -55.439 26.957 -25.489 1.00 52.75 303 GLN A CA 1
ATOM 2418 C C . GLN A 1 303 ? -55.705 26.494 -26.919 1.00 52.75 303 GLN A C 1
ATOM 2420 O O . GLN A 1 303 ? -56.701 26.979 -27.495 1.00 52.75 303 GLN A O 1
#

Nearest PDB structures (foldseek):
  3eeb-assembly2_B  TM=6.507E-01  e=5.502E-05  Vibrio cholerae
  3fzy-assembly2_B  TM=6.280E-01  e=6.239E-05  Vibrio cholerae
  8yjc-assembly1_A  TM=6.228E-01  e=1.412E-04  Vibrio vulnificus MO6-24/O
  6zlj-assembly1_B-2  TM=3.442E-01  e=9.352E-01  Bacillus cereus
  6inx-assembly1_A-2  TM=2.748E-01  e=5.434E+00  Paenibacillus barengoltzii

Mean predicted aligned error: 11.16 Å

Solvent-accessible surface area (backbone atoms only — not comparable to full-atom values): 16684 Å² total; per-residue (Å²): 138,86,88,84,78,82,83,75,84,73,76,78,80,74,78,86,78,72,75,87,80,68,67,36,34,35,40,39,31,36,77,54,78,74,47,64,41,99,84,69,91,39,58,36,74,58,32,43,52,46,51,49,50,35,53,52,51,43,52,53,45,39,74,74,72,47,46,48,42,96,55,50,29,30,62,62,69,43,73,65,46,33,78,74,35,78,75,40,55,77,45,50,82,26,19,44,72,72,46,42,62,38,59,70,60,38,81,89,61,63,43,31,40,36,37,39,36,41,38,41,50,64,25,41,18,54,81,55,75,87,74,25,42,35,34,51,58,45,34,48,48,52,51,53,33,34,53,74,69,65,47,56,69,55,32,75,32,59,36,35,40,36,43,61,19,17,19,20,38,33,50,99,63,54,92,87,54,52,73,68,57,45,31,51,42,25,36,65,62,3,26,36,18,38,22,47,54,40,35,45,76,73,55,37,72,36,58,38,25,30,19,23,49,26,45,54,42,73,58,92,47,103,80,60,93,62,40,35,27,21,38,39,94,89,70,55,88,47,77,37,53,39,71,50,41,30,36,39,32,41,91,94,42,49,49,57,66,49,85,51,73,76,61,76,48,54,62,56,74,72,74,72,51,65,76,54,55,56,45,56,55,51,52,54,50,53,54,50,51,51,54,51,49,54,52,53,53,55,59,62,75,75,110

Sequence (303 aa):
MLLGKGATLTTYYDFRTRNSKSRYCDFVILPDVPKFVDSTEELDYDSDQLAEFGRNTISLLSNCGKKVLPQPVVLECVEKLVEQSEHHKKLLPLSLNRCKKYIEEERQFSPTFHIVGHGTPNGVGILDPRDQISPEAFAKKVFDAFRHYELNALFEKRVSFVFHTCNSAYAKVDKKLNKQQVLEKIRHESYVGRFFHAMKELGFKQVTVKGYRGYYCSVTSVKAGDALITDSFTSPTMSLLSQQGEYTVSESGCVTSCTKDDYLYFPIPLLDNPANAARADAQSADDNEQAELEKRLRKLKLQ

Secondary structure (DSSP, 8-state):
---------------SS--SS----EEEEESSPPPBPTTTSPBPHHHHHHHHHHHHHHHHHHHTT--B-SS-EE-S-HHHHHTT-GGGGGGGGGBHHHHHHHHHH--SS--EEEEESEEETTEEESSSTTTPBPHHHHHHHHHHHHHHTT-THHHHSEEEEEEESTTTT-----TTS-HHHHHHHHHHHSHHHHHHHHHHHTT-SEEEEEEESSEEE--SSTT-SS-EEES-SSS-S-EEEGGGSEEEEETTEEEE----HHHHT--------HHHHHHHHHHHHHHHHHHHHHHHHHHHTT-

Foldseek 3Di:
DDDDDDDPVPPPPDPPPDDDDFQAQEAEEALDDFDDDPPDLDTPPQSVVQQVQSQLVQVLCVVVVHRHDNHHAYLDPLVVVCVVDVSSVVCVVRYVLVVVVSLVPHDPDAHEYEYTAEDDQAFGHTDDPVPGDGLLRSLVSNLVSCVVSVVCVQLATAYEYEYLYFQQQDFDDDPVDDPVRLQQRSLCRGRQNVNQVSNVVSRRDWYKYKYFHAGWARDPDPPDNFIWGFLDPPDGPDIDGRLQGMWMQTPVGIDHPNPDRVCSPVHRPPPPPVVVVVVVVVVVVVVVVVVVVVVVVVVVVVD

pLDDT: mean 81.69, std 18.18, range [33.5, 98.81]

Radius of gyration: 24.55 Å; Cα contacts (8 Å, |Δi|>4): 518; chains: 1; bounding box: 86×72×64 Å